Protein AF-0000000080277457 (afdb_homodimer)

Structure (mmCIF, N/CA/C/O backbone):
data_AF-0000000080277457-model_v1
#
loop_
_entity.id
_entity.type
_entity.pdbx_description
1 polymer 'YCII-related domain-containing protein'
#
loop_
_atom_site.group_PDB
_atom_site.id
_atom_site.type_symbol
_atom_site.label_atom_id
_atom_site.label_alt_id
_atom_site.label_comp_id
_atom_site.label_asym_id
_atom_site.label_entity_id
_atom_site.label_seq_id
_atom_site.pdbx_PDB_ins_code
_atom_site.Cartn_x
_atom_site.Cartn_y
_atom_site.Cartn_z
_atom_site.occupancy
_atom_site.B_iso_or_equiv
_atom_site.auth_seq_id
_atom_site.auth_comp_id
_atom_site.auth_asym_id
_atom_site.auth_atom_id
_atom_site.pdbx_PDB_model_num
ATOM 1 N N . MET A 1 1 ? -14.609 -3.117 11.312 1 94.06 1 MET A N 1
ATOM 2 C CA . MET A 1 1 ? -13.555 -2.213 10.859 1 94.06 1 MET A CA 1
ATOM 3 C C . MET A 1 1 ? -12.93 -2.707 9.555 1 94.06 1 MET A C 1
ATOM 5 O O . MET A 1 1 ? -12.875 -3.914 9.312 1 94.06 1 MET A O 1
ATOM 9 N N . ALA A 1 2 ? -12.633 -1.721 8.695 1 97.81 2 ALA A N 1
ATOM 10 C CA . ALA A 1 2 ? -12.055 -2.02 7.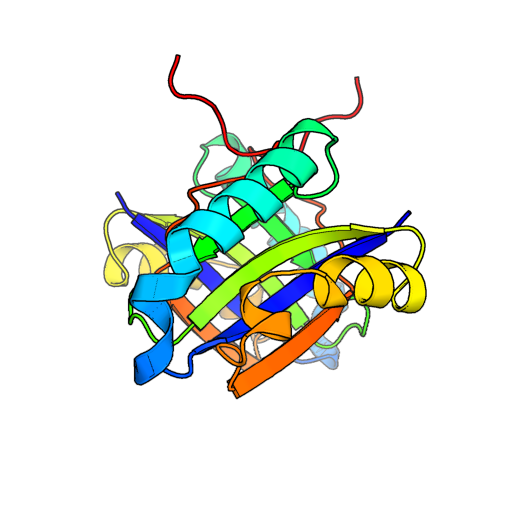391 1 97.81 2 ALA A CA 1
ATOM 11 C C . ALA A 1 2 ? -10.711 -1.316 7.219 1 97.81 2 ALA A C 1
ATOM 13 O O . ALA A 1 2 ? -10.375 -0.407 7.98 1 97.81 2 ALA A O 1
ATOM 14 N N . TRP A 1 3 ? -9.93 -1.86 6.293 1 98.75 3 TRP A N 1
ATOM 15 C CA . TRP A 1 3 ? -8.688 -1.192 5.902 1 98.75 3 TRP A CA 1
ATOM 16 C C . TRP A 1 3 ? -8.852 -0.481 4.562 1 98.75 3 TRP A C 1
ATOM 18 O O . TRP A 1 3 ? -9.562 -0.968 3.676 1 98.75 3 TRP A O 1
ATOM 28 N N . PHE A 1 4 ? -8.164 0.632 4.449 1 98.94 4 PHE A N 1
ATOM 29 C CA . PHE A 1 4 ? -8.203 1.45 3.242 1 98.94 4 PHE A CA 1
ATOM 30 C C . PHE A 1 4 ? -6.801 1.891 2.838 1 98.94 4 PHE A C 1
ATOM 32 O O . PHE A 1 4 ? -5.973 2.205 3.695 1 98.94 4 PHE A O 1
ATOM 39 N N . LEU A 1 5 ? -6.586 1.948 1.581 1 98.88 5 LEU A N 1
ATOM 40 C CA . LEU A 1 5 ? -5.414 2.604 1.01 1 98.88 5 LEU A CA 1
ATOM 41 C C . LEU A 1 5 ? -5.754 4.016 0.543 1 98.88 5 LEU A C 1
ATOM 43 O O . LEU A 1 5 ? -6.703 4.211 -0.219 1 98.88 5 LEU A O 1
ATOM 47 N N . VAL A 1 6 ? -4.98 4.898 1.021 1 98.94 6 VAL A N 1
ATOM 48 C CA . VAL A 1 6 ? -5.102 6.289 0.608 1 98.94 6 VAL A CA 1
ATOM 49 C C . VAL A 1 6 ? -3.859 6.711 -0.172 1 98.94 6 VAL A C 1
ATOM 51 O O . VAL A 1 6 ? -2.738 6.59 0.326 1 98.94 6 VAL A O 1
ATOM 54 N N . GLU A 1 7 ? -4.086 7.16 -1.378 1 98.94 7 GLU A N 1
ATOM 55 C CA . GLU A 1 7 ? -2.996 7.684 -2.193 1 98.94 7 GLU A CA 1
ATOM 56 C C . GLU A 1 7 ? -3.215 9.156 -2.529 1 98.94 7 GLU A C 1
ATOM 58 O O . GLU A 1 7 ? -4.32 9.555 -2.893 1 98.94 7 GLU A O 1
ATOM 63 N N . ILE A 1 8 ? -2.121 9.891 -2.439 1 98.94 8 ILE A N 1
ATOM 64 C CA . ILE A 1 8 ? -2.219 11.305 -2.771 1 98.94 8 ILE A CA 1
ATOM 65 C C . ILE A 1 8 ? -1.087 11.695 -3.719 1 98.94 8 ILE A C 1
ATOM 67 O O . ILE A 1 8 ? -0.038 11.047 -3.742 1 98.94 8 ILE A O 1
ATOM 71 N N . THR A 1 9 ? -1.355 12.727 -4.504 1 98.88 9 THR A N 1
ATOM 72 C CA . THR A 1 9 ? -0.296 13.445 -5.203 1 98.88 9 THR A CA 1
ATOM 73 C C . THR A 1 9 ? -0.094 14.836 -4.602 1 98.88 9 THR A C 1
ATOM 75 O O . THR A 1 9 ? -1.033 1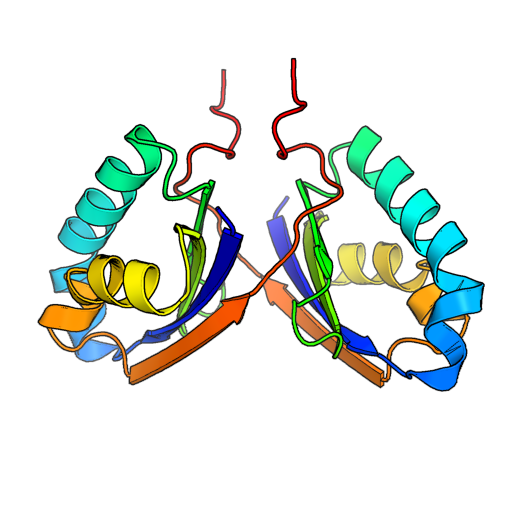5.43 -4.066 1 98.88 9 THR A O 1
ATOM 78 N N . TYR A 1 10 ? 1.129 15.305 -4.742 1 98.88 10 TYR A N 1
ATOM 79 C CA . TYR A 1 10 ? 1.504 16.5 -4.008 1 98.88 10 TYR A CA 1
ATOM 80 C C . TYR A 1 10 ? 1.294 17.75 -4.859 1 98.88 10 TYR A C 1
ATOM 82 O O . TYR A 1 10 ? 1.52 17.719 -6.074 1 98.88 10 TYR A O 1
ATOM 90 N N . VAL A 1 11 ? 0.836 18.812 -4.219 1 98.81 11 VAL A N 1
ATOM 91 C CA . VAL A 1 11 ? 1.187 20.156 -4.66 1 98.81 11 VAL A CA 1
ATOM 92 C C . VAL A 1 11 ? 2.59 20.516 -4.176 1 98.81 11 VAL A C 1
ATOM 94 O O . VAL A 1 11 ? 2.775 20.891 -3.018 1 98.81 11 VAL A O 1
ATOM 97 N N . GLN A 1 12 ? 3.455 20.484 -5.07 1 98.38 12 GLN A N 1
ATOM 98 C CA . GLN A 1 12 ? 4.871 20.438 -4.715 1 98.38 12 GLN A CA 1
ATOM 99 C C . GLN A 1 12 ? 5.289 21.688 -3.947 1 98.38 12 GLN A C 1
ATOM 101 O O . GLN A 1 12 ? 6.059 21.594 -2.986 1 98.38 12 GLN A O 1
ATOM 106 N N . GLU A 1 13 ? 4.766 22.812 -4.297 1 97.69 13 GLU A N 1
ATOM 107 C CA . GLU A 1 13 ? 5.219 24.094 -3.768 1 97.69 13 GLU A CA 1
ATOM 108 C C . GLU A 1 13 ? 4.859 24.234 -2.291 1 97.69 13 GLU A C 1
ATOM 110 O O . GLU A 1 13 ? 5.438 25.062 -1.587 1 97.69 13 GLU A O 1
ATOM 115 N N . LYS A 1 14 ? 3.969 23.422 -1.791 1 97.94 14 LYS A N 1
ATOM 116 C CA . LYS A 1 14 ? 3.479 23.562 -0.423 1 97.94 14 LYS A CA 1
ATOM 117 C C . LYS A 1 14 ? 4.023 22.453 0.476 1 97.94 14 LYS A C 1
ATOM 119 O O . LYS A 1 14 ? 3.863 22.516 1.697 1 97.94 14 LYS A O 1
ATOM 124 N N . LEU A 1 15 ? 4.668 21.547 -0.02 1 98.31 15 LEU A N 1
ATOM 125 C CA . LEU A 1 15 ? 4.996 20.281 0.625 1 98.31 15 LEU A CA 1
ATOM 126 C C . LEU A 1 15 ? 5.926 20.5 1.814 1 98.31 15 LEU A C 1
ATOM 128 O O . LEU A 1 15 ? 5.602 20.109 2.939 1 98.31 15 LEU A O 1
ATOM 132 N N . ALA A 1 16 ? 7.008 21.109 1.678 1 97.38 16 ALA A N 1
ATOM 133 C CA . ALA A 1 16 ? 8.094 21.188 2.648 1 97.38 16 ALA A CA 1
ATOM 134 C C . ALA A 1 16 ? 7.621 21.812 3.957 1 97.38 16 ALA A C 1
ATOM 136 O O . ALA A 1 16 ? 7.941 21.328 5.039 1 97.38 16 ALA A O 1
ATOM 137 N N . ASP A 1 17 ? 6.816 22.812 3.887 1 97.75 17 ASP A N 1
ATOM 138 C CA . ASP A 1 17 ? 6.383 23.578 5.059 1 97.75 17 ASP A CA 1
ATOM 139 C C . ASP A 1 17 ? 5.395 22.766 5.895 1 97.75 17 ASP A C 1
ATOM 141 O O . ASP A 1 17 ? 5.328 22.938 7.117 1 97.75 17 ASP A O 1
ATOM 145 N N . VAL A 1 18 ? 4.676 21.922 5.258 1 98.75 18 VAL A N 1
ATOM 146 C CA . VAL A 1 18 ? 3.541 21.281 5.914 1 98.75 18 VAL A CA 1
ATOM 147 C C . VAL A 1 18 ? 3.938 19.875 6.379 1 98.75 18 VAL A C 1
ATOM 149 O O . VAL A 1 18 ? 3.305 19.312 7.273 1 98.75 18 VAL A O 1
ATOM 152 N N . ARG A 1 19 ? 4.984 19.328 5.844 1 98.69 19 ARG A N 1
ATOM 153 C CA . ARG A 1 19 ? 5.363 17.938 6.016 1 98.69 19 ARG A CA 1
ATOM 154 C C . ARG A 1 19 ? 5.559 17.594 7.492 1 98.69 19 ARG A C 1
ATOM 156 O O . ARG A 1 19 ? 5.105 16.547 7.965 1 98.69 19 ARG A O 1
ATOM 163 N N . PRO A 1 20 ? 6.207 18.5 8.312 1 98.62 20 PRO A N 1
ATOM 164 C CA . PRO A 1 20 ? 6.375 18.125 9.719 1 98.62 20 PRO A CA 1
ATOM 165 C C . PRO A 1 20 ? 5.043 17.922 10.445 1 98.62 20 PRO A C 1
ATOM 167 O O . PRO A 1 20 ? 4.898 17 11.242 1 98.62 20 PRO A O 1
ATOM 170 N N . ARG A 1 21 ? 4.043 18.656 10.195 1 98.81 21 ARG A N 1
ATOM 171 C CA . ARG A 1 21 ? 2.738 18.547 10.836 1 98.81 21 ARG A CA 1
ATOM 172 C C . ARG A 1 21 ? 1.98 17.328 10.328 1 98.81 21 ARG A C 1
ATOM 174 O O . ARG A 1 21 ? 1.264 16.672 11.086 1 98.81 21 ARG A O 1
ATOM 181 N N . HIS A 1 22 ? 2.102 17.109 9.07 1 98.88 22 HIS A N 1
ATOM 182 C CA . HIS A 1 22 ? 1.556 15.883 8.492 1 98.88 22 HIS A CA 1
ATOM 183 C C . HIS A 1 22 ? 2.133 14.641 9.172 1 98.88 22 HIS A C 1
ATOM 185 O O . HIS A 1 22 ? 1.391 13.734 9.547 1 98.88 22 HIS A O 1
ATOM 191 N N . ARG A 1 23 ? 3.41 14.648 9.344 1 98.69 23 ARG A N 1
ATOM 192 C CA . ARG A 1 23 ? 4.062 13.5 9.969 1 98.69 23 ARG A CA 1
ATOM 193 C C . ARG A 1 23 ? 3.607 13.328 11.414 1 98.69 23 ARG A C 1
ATOM 195 O O . ARG A 1 23 ? 3.41 12.203 11.875 1 98.69 23 ARG A O 1
ATOM 202 N N . GLU A 1 24 ? 3.49 14.375 12.125 1 98.81 24 GLU A N 1
ATOM 203 C CA . GLU A 1 24 ? 2.99 14.305 13.5 1 98.81 24 GLU A CA 1
ATOM 204 C C . GLU A 1 24 ? 1.572 13.75 13.539 1 98.81 24 GLU A C 1
ATOM 206 O O . GLU A 1 24 ? 1.253 12.922 14.398 1 98.81 24 GLU A O 1
ATOM 211 N N . PHE A 1 25 ? 0.764 14.273 12.625 1 98.94 25 PHE A N 1
ATOM 212 C CA . PHE A 1 25 ? -0.606 13.789 12.508 1 98.94 25 PHE A CA 1
ATOM 213 C C . PHE A 1 25 ? -0.633 12.281 12.312 1 98.94 25 PHE A C 1
ATOM 215 O O . PHE A 1 25 ? -1.332 11.562 13.031 1 98.94 25 PHE A O 1
ATOM 222 N N . LEU A 1 26 ? 0.183 11.789 11.375 1 98.88 26 LEU A N 1
ATOM 223 C CA . LEU A 1 26 ? 0.221 10.359 11.086 1 98.88 26 LEU A CA 1
ATOM 224 C C . LEU A 1 26 ? 0.787 9.578 12.273 1 98.88 26 LEU A C 1
ATOM 226 O O . LEU A 1 26 ? 0.329 8.477 12.57 1 98.88 26 LEU A O 1
ATOM 230 N N . SER A 1 27 ? 1.766 10.188 12.906 1 98.62 27 SER A N 1
ATOM 231 C CA . SER A 1 27 ? 2.385 9.508 14.047 1 98.62 27 SER A CA 1
ATOM 232 C C . SER A 1 27 ? 1.378 9.281 15.164 1 98.62 27 SER A C 1
ATOM 234 O O . SER A 1 27 ? 1.351 8.203 15.773 1 98.62 27 SER A O 1
ATOM 236 N N . ARG A 1 28 ? 0.638 10.219 15.469 1 98.75 28 ARG A N 1
ATOM 237 C CA . ARG A 1 28 ? -0.393 10.086 16.5 1 98.75 28 ARG A CA 1
ATOM 238 C C . ARG A 1 28 ? -1.372 8.969 16.141 1 98.75 28 ARG A C 1
ATOM 240 O O . ARG A 1 28 ? -1.74 8.164 17 1 98.75 28 ARG A O 1
ATOM 247 N N . LEU A 1 29 ? -1.796 8.922 14.953 1 98.81 29 LEU A N 1
ATOM 248 C CA . LEU A 1 29 ? -2.74 7.902 14.508 1 98.81 29 LEU A CA 1
ATOM 249 C C . LEU A 1 29 ? -2.09 6.523 14.5 1 98.81 29 LEU A C 1
ATOM 251 O O . LEU A 1 29 ? -2.754 5.52 14.758 1 98.81 29 LEU A O 1
ATOM 255 N N . ALA A 1 30 ? -0.831 6.504 14.148 1 98.56 30 ALA A N 1
ATOM 256 C CA . ALA A 1 30 ? -0.1 5.242 14.203 1 98.56 30 ALA A CA 1
ATOM 257 C C . ALA A 1 30 ? -0.05 4.695 15.625 1 98.56 30 ALA A C 1
ATOM 259 O O . ALA A 1 30 ? -0.23 3.496 15.852 1 98.56 30 ALA A O 1
ATOM 260 N N . ASP A 1 31 ? 0.144 5.566 16.562 1 98.19 31 ASP A N 1
ATOM 261 C CA . ASP A 1 31 ? 0.189 5.188 17.969 1 98.19 31 ASP A CA 1
ATOM 262 C C . ASP A 1 31 ? -1.135 4.574 18.422 1 98.19 31 ASP A C 1
ATOM 264 O O . ASP A 1 31 ? -1.165 3.756 19.344 1 98.19 31 ASP A O 1
ATOM 268 N N . GLN A 1 32 ? -2.145 4.922 17.797 1 98.19 32 GLN A N 1
ATOM 269 C CA . GLN A 1 32 ? -3.479 4.434 18.125 1 98.19 32 GLN A CA 1
ATOM 270 C C . GLN A 1 32 ? -3.832 3.191 17.312 1 98.19 32 GLN A C 1
ATOM 272 O O . GLN A 1 32 ? -4.934 2.656 17.422 1 98.19 32 GLN A O 1
ATOM 277 N N . GLY A 1 33 ? -3.004 2.818 16.391 1 97.5 33 GLY A N 1
ATOM 278 C CA . GLY A 1 33 ? -3.256 1.66 15.547 1 97.5 33 GLY A CA 1
ATOM 279 C C . GLY A 1 33 ? -4.129 1.975 14.344 1 97.5 33 GLY A C 1
ATOM 280 O O . GLY A 1 33 ? -4.586 1.066 13.648 1 97.5 33 GLY A O 1
ATOM 281 N N . VAL A 1 34 ? -4.383 3.182 14.078 1 98.75 34 VAL A N 1
ATOM 282 C CA . VAL A 1 34 ? -5.254 3.602 12.984 1 98.75 34 VAL A CA 1
ATOM 283 C C . VAL A 1 34 ? -4.473 3.59 11.672 1 98.75 34 VAL A C 1
ATOM 285 O O . VAL A 1 34 ? -5 3.174 10.641 1 98.75 34 VAL A O 1
ATOM 288 N N . VAL A 1 35 ? -3.223 4.098 11.719 1 98.88 35 VAL A N 1
ATOM 289 C CA . VAL A 1 35 ? -2.334 4.02 10.57 1 98.88 35 VAL A CA 1
ATOM 290 C C . VAL A 1 35 ? -1.435 2.793 10.688 1 98.88 35 VAL A C 1
ATOM 292 O O . VAL A 1 35 ? -0.632 2.693 11.625 1 98.88 35 VAL A O 1
ATOM 295 N N . ALA A 1 36 ? -1.579 1.912 9.773 1 98.56 36 ALA A N 1
ATOM 296 C CA . ALA A 1 36 ? -0.764 0.701 9.789 1 98.56 36 ALA A CA 1
ATOM 297 C C . ALA A 1 36 ? 0.583 0.937 9.109 1 98.56 36 ALA A C 1
ATOM 299 O O . ALA A 1 36 ? 1.592 0.34 9.492 1 98.56 36 ALA A O 1
ATOM 300 N N . LEU A 1 37 ? 0.554 1.773 8.094 1 98.12 37 LEU A N 1
ATOM 301 C CA . LEU A 1 37 ? 1.763 2.117 7.352 1 98.12 37 LEU A CA 1
ATOM 302 C C . LEU A 1 37 ? 1.527 3.33 6.461 1 98.12 37 LEU A C 1
ATOM 304 O O . LEU A 1 37 ? 0.405 3.566 6.008 1 98.12 37 LEU A O 1
ATOM 308 N N . GLY A 1 38 ? 2.633 4.031 6.141 1 98.62 38 GLY A N 1
ATOM 309 C CA . GLY A 1 38 ? 2.6 5.164 5.227 1 98.62 38 GLY A CA 1
ATOM 310 C C . GLY A 1 38 ? 3.982 5.672 4.859 1 98.62 38 GLY A C 1
ATOM 311 O O . GLY A 1 38 ? 4.945 5.457 5.598 1 98.62 38 GLY A O 1
ATOM 312 N N . GLY A 1 39 ? 4.023 6.379 3.805 1 98.75 39 GLY A N 1
ATOM 313 C CA . GLY A 1 39 ? 5.273 6.961 3.342 1 98.75 39 GLY A CA 1
ATOM 314 C C . GLY A 1 39 ? 5.188 7.52 1.935 1 98.75 39 GLY A C 1
ATOM 315 O O . GLY A 1 39 ? 4.156 7.383 1.269 1 98.75 39 GLY A O 1
ATOM 316 N N . PRO A 1 40 ? 6.227 8.148 1.562 1 98.81 40 PRO A N 1
ATOM 317 C CA . PRO A 1 40 ? 6.266 8.758 0.23 1 98.81 40 PRO A CA 1
ATOM 318 C C . PRO A 1 40 ? 6.625 7.758 -0.866 1 98.81 40 PRO A C 1
ATOM 320 O O . PRO A 1 40 ? 7.258 6.734 -0.591 1 98.81 40 PRO A O 1
ATOM 323 N N . LEU A 1 41 ? 6.18 8.086 -2.127 1 98.75 41 LEU A N 1
ATOM 324 C CA . LEU A 1 41 ? 6.684 7.406 -3.316 1 98.75 41 LEU A CA 1
ATOM 325 C C . LEU A 1 41 ? 8.102 7.863 -3.643 1 98.75 41 LEU A C 1
ATOM 327 O O . LEU A 1 41 ? 8.461 9.023 -3.406 1 98.75 41 LEU A O 1
ATOM 331 N N . GLY A 1 42 ? 8.844 6.984 -4.199 1 98.38 42 GLY A N 1
ATOM 332 C CA . GLY A 1 42 ? 10.258 7.234 -4.453 1 98.38 42 GLY A CA 1
ATOM 333 C C . GLY A 1 42 ? 10.492 8.352 -5.449 1 98.38 42 GLY A C 1
ATOM 334 O O . GLY A 1 42 ? 11.555 8.984 -5.438 1 98.38 42 GLY A O 1
ATOM 335 N N . ASP A 1 43 ? 9.469 8.562 -6.266 1 98.12 43 ASP A N 1
ATOM 336 C CA . ASP A 1 43 ? 9.656 9.57 -7.305 1 98.12 43 ASP A CA 1
ATOM 337 C C . ASP A 1 43 ? 9.242 10.953 -6.805 1 98.12 43 ASP A C 1
ATOM 339 O O . ASP A 1 43 ? 9.273 11.922 -7.562 1 98.12 43 ASP A O 1
ATOM 343 N N . GLY A 1 44 ? 8.773 11 -5.598 1 98.19 44 GLY A N 1
ATOM 344 C CA . GLY A 1 44 ? 8.469 12.266 -4.961 1 98.19 44 GLY A CA 1
ATOM 345 C C . GLY A 1 44 ? 7.125 12.836 -5.371 1 98.19 44 GLY A C 1
ATOM 346 O O . GLY A 1 44 ? 6.77 13.953 -4.98 1 98.19 44 GLY A O 1
ATOM 347 N N . SER A 1 45 ? 6.316 12.117 -6.117 1 98.56 45 SER A N 1
ATOM 348 C CA . SER A 1 45 ? 5.09 12.664 -6.688 1 98.56 45 SER A CA 1
ATOM 349 C C . SER A 1 45 ? 3.957 12.664 -5.668 1 98.56 45 SER A C 1
ATOM 351 O O . SER A 1 45 ? 2.971 13.391 -5.828 1 98.56 45 SER A O 1
ATOM 353 N N . GLY A 1 46 ? 4.051 11.82 -4.668 1 98.81 46 GLY A N 1
ATOM 354 C CA . GLY A 1 46 ? 2.969 11.633 -3.715 1 98.81 46 GLY A CA 1
ATOM 355 C C . GLY A 1 46 ? 3.301 10.641 -2.621 1 98.81 46 GLY A C 1
ATOM 356 O O . GLY A 1 46 ? 4.473 10.414 -2.312 1 98.81 46 GLY A O 1
ATOM 357 N N . GLY A 1 47 ? 2.26 10.18 -1.936 1 98.88 47 GLY A N 1
ATOM 358 C CA . GLY A 1 47 ? 2.406 9.227 -0.849 1 98.88 47 GLY A CA 1
ATOM 359 C C . GLY A 1 47 ? 1.229 8.273 -0.729 1 98.88 47 GLY A C 1
ATOM 360 O O . GLY A 1 47 ? 0.188 8.484 -1.354 1 98.88 47 GLY A O 1
ATOM 361 N N . ILE A 1 48 ? 1.466 7.227 -0.031 1 98.88 48 ILE A N 1
ATOM 362 C CA . ILE A 1 48 ? 0.455 6.207 0.234 1 98.88 48 ILE A CA 1
ATOM 363 C C . ILE A 1 48 ? 0.416 5.895 1.729 1 98.88 48 ILE A C 1
ATOM 365 O O . ILE A 1 48 ? 1.458 5.855 2.389 1 98.88 48 ILE A O 1
ATOM 369 N N . SER A 1 49 ? -0.735 5.695 2.213 1 98.94 49 SER A N 1
ATOM 370 C CA . SER A 1 49 ? -0.939 5.266 3.592 1 98.94 49 SER A CA 1
ATOM 371 C C . SER A 1 49 ? -2.096 4.277 3.697 1 98.94 49 SER A C 1
ATOM 373 O O . SER A 1 49 ? -2.998 4.277 2.855 1 98.94 49 SER A O 1
ATOM 375 N N . MET A 1 50 ? -2.053 3.467 4.66 1 98.88 50 MET A N 1
ATOM 376 C CA . MET A 1 50 ? -3.109 2.504 4.957 1 98.88 50 MET A CA 1
ATOM 377 C C . MET A 1 50 ? -3.734 2.781 6.32 1 98.88 50 MET A C 1
ATOM 379 O O . MET A 1 50 ? -3.027 2.852 7.328 1 98.88 50 MET A O 1
ATOM 383 N N . TYR A 1 51 ? -5.023 2.881 6.32 1 98.88 51 TYR A N 1
ATOM 384 C CA . TYR A 1 51 ? -5.777 3.25 7.512 1 98.88 51 TYR A CA 1
ATOM 385 C C . TYR A 1 51 ? -6.805 2.18 7.859 1 98.88 51 TYR A C 1
ATOM 387 O O . TYR A 1 51 ? -7.387 1.558 6.969 1 98.88 51 TYR A O 1
ATOM 395 N N . ARG A 1 52 ? -7.078 2.08 9.148 1 98.62 52 ARG A N 1
ATOM 396 C CA . ARG A 1 52 ? -8.242 1.341 9.625 1 98.62 52 ARG A CA 1
ATOM 397 C C . ARG A 1 52 ? -9.367 2.289 10.016 1 98.62 52 ARG A C 1
ATOM 399 O O . ARG A 1 52 ? -9.133 3.297 10.68 1 98.62 52 ARG A O 1
ATOM 406 N N . ALA A 1 53 ? -10.57 2.041 9.609 1 98.75 53 ALA A N 1
ATOM 407 C CA . ALA A 1 53 ? -11.75 2.824 9.969 1 98.75 53 ALA A CA 1
ATOM 408 C C . ALA A 1 53 ? -13.016 1.981 9.883 1 98.75 53 ALA A C 1
ATOM 410 O O . ALA A 1 53 ? -13.008 0.894 9.305 1 98.75 53 ALA A O 1
ATOM 411 N N . ALA A 1 54 ? -14.094 2.508 10.461 1 98.62 54 ALA A N 1
ATOM 412 C CA . ALA A 1 54 ? -15.359 1.779 10.445 1 98.62 54 ALA A CA 1
ATOM 413 C C . ALA A 1 54 ? -15.891 1.634 9.016 1 98.62 54 ALA A C 1
ATOM 415 O O . ALA A 1 54 ? -16.453 0.6 8.664 1 98.62 54 ALA A O 1
ATOM 416 N N . ASP A 1 55 ? -15.797 2.662 8.266 1 98.38 55 ASP A N 1
ATOM 417 C CA . ASP A 1 55 ? -16.156 2.723 6.852 1 98.38 55 ASP A CA 1
ATOM 418 C C . ASP A 1 55 ? -15.492 3.908 6.16 1 98.38 55 ASP A C 1
ATOM 420 O O . ASP A 1 55 ? -14.695 4.617 6.77 1 98.38 55 ASP A O 1
ATOM 424 N N . GLU A 1 56 ? -15.828 4.055 4.883 1 98.44 56 GLU A N 1
ATOM 425 C CA . GLU A 1 56 ? -15.172 5.109 4.113 1 98.44 56 GLU A CA 1
ATOM 426 C C . GLU A 1 56 ? -15.531 6.492 4.656 1 98.44 56 GLU A C 1
ATOM 428 O O . GLU A 1 56 ? -14.68 7.387 4.684 1 98.44 56 GLU A O 1
ATOM 433 N N . THR A 1 57 ? -16.781 6.699 5.031 1 98.62 57 THR A N 1
ATOM 434 C CA . THR A 1 57 ? -17.219 7.98 5.578 1 98.62 57 THR A CA 1
ATOM 435 C C . THR A 1 57 ? -16.422 8.336 6.828 1 98.62 57 THR A C 1
ATOM 437 O O . THR A 1 57 ? -15.922 9.453 6.961 1 98.62 57 THR A O 1
ATOM 440 N N . ALA A 1 58 ? -16.219 7.398 7.738 1 98.81 58 ALA A N 1
ATOM 441 C CA . ALA A 1 58 ? -15.43 7.602 8.945 1 98.81 58 ALA A CA 1
ATOM 442 C C . ALA A 1 58 ? -13.977 7.914 8.602 1 98.81 58 ALA A C 1
ATOM 444 O O . ALA A 1 58 ? -13.352 8.758 9.242 1 98.81 58 ALA A O 1
ATOM 445 N N . LEU A 1 59 ? -13.477 7.262 7.602 1 98.88 59 LEU A N 1
ATOM 446 C CA . LEU A 1 59 ? -12.102 7.52 7.191 1 98.88 59 LEU A CA 1
ATOM 447 C C . LEU A 1 59 ? -11.945 8.953 6.695 1 98.88 59 LEU A C 1
ATOM 449 O O . LEU A 1 59 ? -10.969 9.625 7.039 1 98.88 59 LEU A O 1
ATOM 453 N N . LEU A 1 60 ? -12.883 9.367 5.879 1 98.81 60 LEU A N 1
ATOM 454 C CA . LEU A 1 60 ? -12.805 10.719 5.336 1 98.81 60 LEU A CA 1
ATOM 455 C C . LEU A 1 60 ? -12.797 11.758 6.453 1 98.81 60 LEU A C 1
ATOM 457 O O . LEU A 1 60 ? -12.078 12.758 6.375 1 98.81 60 LEU A O 1
ATOM 461 N N . GLU A 1 61 ? -13.547 11.484 7.473 1 98.75 61 GLU A N 1
ATOM 462 C CA . GLU A 1 61 ? -13.547 12.391 8.625 1 98.75 61 GLU A CA 1
ATOM 463 C C . GLU A 1 61 ? -12.164 12.477 9.258 1 98.75 61 GLU A C 1
ATOM 465 O O . GLU A 1 61 ? -11.758 13.531 9.742 1 98.75 61 GLU A O 1
ATOM 470 N N . ILE A 1 62 ? -11.484 11.445 9.266 1 98.88 62 ILE A N 1
ATOM 471 C CA . ILE A 1 62 ? -10.141 11.398 9.852 1 98.88 62 ILE A CA 1
ATOM 472 C C . ILE A 1 62 ? -9.156 12.1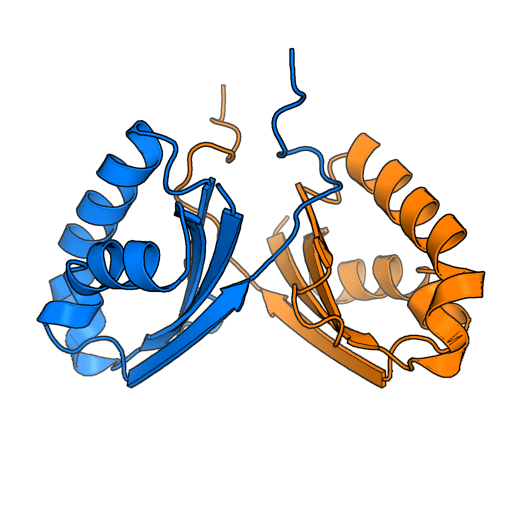17 8.93 1 98.88 62 ILE A C 1
ATOM 474 O O . ILE A 1 62 ? -8.492 13.07 9.344 1 98.88 62 ILE A O 1
ATOM 478 N N . ILE A 1 63 ? -9.117 11.773 7.656 1 98.88 63 ILE A N 1
ATOM 479 C CA . ILE A 1 63 ? -8.023 12.234 6.805 1 98.88 63 ILE A CA 1
ATOM 480 C C . ILE A 1 63 ? -8.305 13.656 6.332 1 98.88 63 ILE A C 1
ATOM 482 O O . ILE A 1 63 ? -7.398 14.336 5.84 1 98.88 63 ILE A O 1
ATOM 486 N N . ASP A 1 64 ? -9.531 14.102 6.457 1 98.88 64 ASP A N 1
ATOM 487 C CA . ASP A 1 64 ? -9.828 15.5 6.184 1 98.88 64 ASP A CA 1
ATOM 488 C C . ASP A 1 64 ? -9.211 16.406 7.25 1 98.88 64 ASP A C 1
ATOM 490 O O . ASP A 1 64 ? -9.148 17.625 7.07 1 98.88 64 ASP A O 1
ATOM 494 N N . GLN A 1 65 ? -8.695 15.828 8.312 1 98.88 65 GLN A N 1
ATOM 495 C CA . GLN A 1 65 ? -8.016 16.594 9.352 1 98.88 65 GLN A CA 1
ATOM 496 C C . GLN A 1 65 ? -6.508 16.609 9.133 1 98.88 65 GLN A C 1
ATOM 498 O O . GLN A 1 65 ? -5.777 17.281 9.859 1 98.88 65 GLN A O 1
ATOM 503 N N . ASP A 1 66 ? -6 15.984 8.172 1 98.94 66 ASP A N 1
ATOM 504 C CA . ASP A 1 66 ? -4.574 15.961 7.852 1 98.94 66 ASP A CA 1
ATOM 505 C C . ASP A 1 66 ? -4.086 17.344 7.414 1 98.94 66 ASP A C 1
ATOM 507 O O . ASP A 1 66 ? -4.637 17.938 6.484 1 98.94 66 ASP A O 1
ATOM 511 N N . PRO A 1 67 ? -3.01 17.828 7.98 1 98.94 67 PRO A N 1
ATOM 512 C CA . PRO A 1 67 ? -2.455 19.109 7.547 1 98.94 67 PRO A CA 1
ATOM 513 C C . PRO A 1 67 ? -2.244 19.188 6.035 1 98.94 67 PRO A C 1
ATOM 515 O O . PRO A 1 67 ? -2.406 20.25 5.438 1 98.94 67 PRO A O 1
ATOM 518 N N . TYR A 1 68 ? -1.874 18.078 5.328 1 98.94 68 TYR A N 1
ATOM 519 C CA . TYR A 1 68 ? -1.751 18.078 3.877 1 98.94 68 TYR A CA 1
ATOM 520 C C . TYR A 1 68 ? -3.068 18.469 3.217 1 98.94 68 TYR A C 1
ATOM 522 O O . TYR A 1 68 ? -3.076 19.203 2.221 1 98.94 68 TYR A O 1
ATOM 530 N N . HIS A 1 69 ? -4.152 17.938 3.727 1 98.88 69 HIS A N 1
ATOM 531 C CA . HIS A 1 69 ? -5.465 18.281 3.18 1 98.88 69 HIS 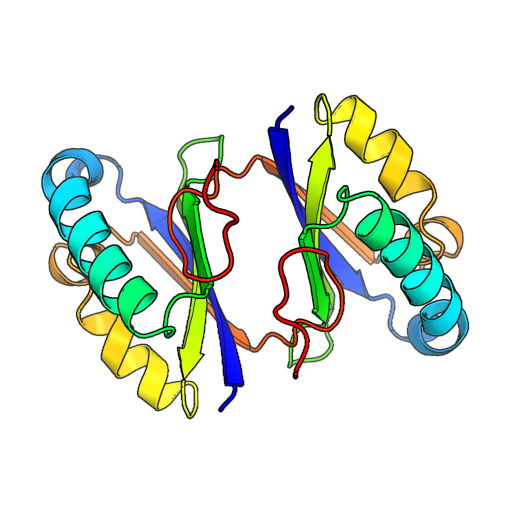A CA 1
ATOM 532 C C . HIS A 1 69 ? -5.867 19.703 3.547 1 98.88 69 HIS A C 1
ATOM 534 O O . HIS A 1 69 ? -6.25 20.484 2.676 1 98.88 69 HIS A O 1
ATOM 540 N N . LEU A 1 70 ? -5.688 20.062 4.797 1 98.88 70 LEU A N 1
ATOM 541 C CA . LEU A 1 70 ? -6.141 21.344 5.324 1 98.88 70 LEU A CA 1
ATOM 542 C C . LEU A 1 70 ? -5.375 22.5 4.684 1 98.88 70 LEU A C 1
ATOM 544 O O . LEU A 1 70 ? -5.934 23.578 4.465 1 98.88 70 LEU A O 1
ATOM 548 N N . GLU A 1 71 ? -4.117 22.25 4.305 1 98.75 71 GLU A N 1
ATOM 549 C CA . GLU A 1 71 ? -3.271 23.344 3.859 1 98.75 71 GLU A CA 1
ATOM 550 C C . GLU A 1 71 ? -2.982 23.25 2.365 1 98.75 71 GLU A C 1
ATOM 552 O O . GLU A 1 71 ? -2.086 23.938 1.856 1 98.75 71 GLU A O 1
ATOM 557 N N . GLY A 1 72 ? -3.668 22.344 1.663 1 98.62 72 GLY A N 1
ATOM 558 C CA . GLY A 1 72 ? -3.723 22.344 0.209 1 98.62 72 GLY A CA 1
ATOM 559 C C . GLY A 1 72 ? -2.541 21.641 -0.434 1 98.62 72 GLY A C 1
ATOM 560 O O . GLY A 1 72 ? -2.105 22.031 -1.523 1 98.62 72 GLY A O 1
ATOM 561 N N . VAL A 1 73 ? -1.947 20.719 0.192 1 98.88 73 VAL A N 1
ATOM 562 C CA . VAL A 1 73 ? -0.816 19.984 -0.358 1 98.88 73 VAL A CA 1
ATOM 563 C C . VAL A 1 73 ? -1.323 18.859 -1.248 1 98.88 73 VAL A C 1
ATOM 565 O O . VAL A 1 73 ? -0.597 18.359 -2.117 1 98.88 73 VAL A O 1
ATOM 568 N N . VAL A 1 74 ? -2.543 18.422 -1.063 1 98.88 74 VAL A N 1
ATOM 569 C CA . VAL A 1 74 ? -3.096 17.281 -1.793 1 98.88 74 VAL A CA 1
ATOM 570 C C . VAL A 1 74 ? -3.672 17.766 -3.125 1 98.88 74 VAL A C 1
ATOM 572 O O . VAL A 1 74 ? -4.719 18.406 -3.16 1 98.88 74 VAL A O 1
ATOM 575 N N . ALA A 1 75 ? -3.027 17.406 -4.176 1 98.88 75 ALA A N 1
ATOM 576 C CA . ALA A 1 75 ? -3.531 17.719 -5.512 1 98.88 75 ALA A CA 1
ATOM 577 C C . ALA A 1 75 ? -4.629 16.734 -5.922 1 98.88 75 ALA A C 1
ATOM 579 O O . ALA A 1 75 ? -5.617 17.125 -6.543 1 98.88 75 ALA A O 1
ATOM 580 N N . LYS A 1 76 ? -4.457 15.508 -5.684 1 98.81 76 LYS A N 1
ATOM 581 C CA . LYS A 1 76 ? -5.406 14.422 -5.898 1 98.81 76 LYS A CA 1
ATOM 582 C C . LYS A 1 76 ? -5.367 13.422 -4.75 1 98.81 76 LYS A C 1
ATOM 584 O O . LY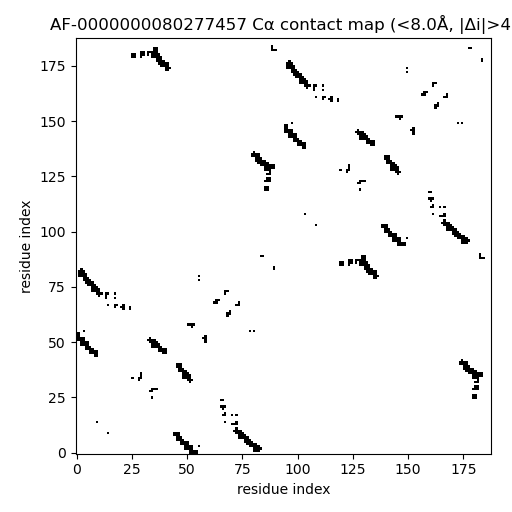S A 1 76 ? -4.32 13.227 -4.125 1 98.81 76 LYS A O 1
ATOM 589 N N . ARG A 1 77 ? -6.469 12.828 -4.488 1 98.88 77 ARG A N 1
ATOM 590 C CA . ARG A 1 77 ? -6.574 11.797 -3.457 1 98.88 77 ARG A CA 1
ATOM 591 C C . ARG A 1 77 ? -7.48 10.656 -3.912 1 98.88 77 ARG A C 1
ATOM 593 O O . ARG A 1 77 ? -8.555 10.898 -4.465 1 98.88 77 ARG A O 1
ATOM 600 N N . THR A 1 78 ? -7.07 9.453 -3.73 1 98.62 78 THR A N 1
ATOM 601 C CA . THR A 1 78 ? -7.902 8.273 -3.939 1 98.62 78 THR A CA 1
ATOM 602 C C . THR A 1 78 ? -7.988 7.438 -2.662 1 98.62 78 THR A C 1
ATOM 604 O O . THR A 1 78 ? -7.004 7.312 -1.931 1 98.62 78 THR A O 1
ATOM 607 N N . VAL A 1 79 ? -9.133 6.953 -2.404 1 98.81 79 VAL A N 1
ATOM 608 C CA . VAL A 1 79 ? -9.414 6.07 -1.277 1 98.81 79 VAL A CA 1
ATOM 609 C C . VAL A 1 79 ? -9.984 4.75 -1.786 1 98.81 79 VAL A C 1
ATOM 611 O O . VAL A 1 79 ? -10.984 4.734 -2.508 1 98.81 79 VAL A O 1
ATOM 614 N N . ARG A 1 80 ? -9.398 3.645 -1.422 1 98.81 80 ARG A N 1
ATOM 615 C CA . ARG A 1 80 ? -9.852 2.328 -1.849 1 98.81 80 ARG A CA 1
ATOM 616 C C . ARG A 1 80 ? -9.859 1.345 -0.683 1 98.81 80 ARG A C 1
ATOM 618 O O . ARG A 1 80 ? -8.891 1.262 0.073 1 98.81 80 ARG A O 1
ATOM 625 N N . GLU A 1 81 ? -10.914 0.663 -0.593 1 98.88 81 GLU A N 1
ATOM 626 C CA . GLU A 1 81 ? -10.93 -0.413 0.394 1 98.88 81 GLU A CA 1
ATOM 627 C C . GLU A 1 81 ? -9.938 -1.511 0.023 1 98.88 81 GLU A C 1
ATOM 629 O O . GLU A 1 81 ? -9.758 -1.82 -1.157 1 98.88 81 GLU A O 1
ATOM 634 N N . PHE A 1 82 ? -9.344 -2.057 1.008 1 98.75 82 PHE A N 1
ATOM 635 C CA . PHE A 1 82 ? -8.266 -3.023 0.854 1 98.75 82 PHE A CA 1
ATOM 636 C C . PHE A 1 82 ? -8.344 -4.102 1.928 1 98.75 82 PHE A C 1
ATOM 638 O O . PHE A 1 82 ? -8.688 -3.816 3.078 1 98.75 82 PHE A O 1
ATOM 645 N N . LYS A 1 83 ? -8.031 -5.309 1.546 1 98.19 83 LYS A N 1
ATOM 646 C CA . LYS A 1 83 ? -8.039 -6.434 2.477 1 98.19 83 LYS A CA 1
ATOM 647 C C . LYS A 1 83 ? -6.656 -7.078 2.566 1 98.19 83 LYS A C 1
ATOM 649 O O . LYS A 1 83 ? -6.359 -8.031 1.844 1 98.19 83 LYS A O 1
ATOM 654 N N . PRO A 1 84 ? -5.875 -6.574 3.486 1 98.06 84 PRO A N 1
ATOM 655 C CA . PRO A 1 84 ? -4.57 -7.211 3.674 1 98.06 84 PRO A CA 1
ATOM 656 C C . PRO A 1 84 ? -4.68 -8.617 4.254 1 98.06 84 PRO A C 1
ATOM 658 O O . PRO A 1 84 ? -5.141 -8.789 5.387 1 98.06 84 PRO A O 1
ATOM 661 N N . VAL A 1 85 ? -4.168 -9.633 3.578 1 97.56 85 VAL A N 1
ATOM 662 C CA . VAL A 1 85 ? -4.414 -11 4.035 1 97.56 85 VAL A CA 1
ATOM 663 C C . VAL A 1 85 ? -3.09 -11.75 4.16 1 97.56 85 VAL A C 1
ATOM 665 O O . VAL A 1 85 ? -3.029 -12.82 4.777 1 97.56 85 VAL A O 1
ATOM 668 N N . ILE A 1 86 ? -2.029 -11.211 3.635 1 98 86 ILE A N 1
ATOM 669 C CA . ILE A 1 86 ? -0.751 -11.914 3.66 1 98 86 ILE A CA 1
ATOM 670 C C . ILE A 1 86 ? 0.384 -10.922 3.883 1 98 86 ILE A C 1
ATOM 672 O O . ILE A 1 86 ? 0.392 -9.836 3.291 1 98 86 ILE A O 1
ATOM 676 N N . GLY A 1 87 ? 1.349 -11.297 4.625 1 98.19 87 GLY A N 1
ATOM 677 C CA . GLY A 1 87 ? 2.533 -10.461 4.754 1 98.19 87 GLY A CA 1
ATOM 678 C C . GLY A 1 87 ? 3.215 -10.602 6.102 1 98.19 87 GLY A C 1
ATOM 679 O O . GLY A 1 87 ? 2.555 -10.812 7.121 1 98.19 87 GLY A O 1
ATOM 680 N N . SER A 1 88 ? 4.484 -10.32 6.164 1 97.81 88 SER A N 1
ATOM 681 C CA . SER A 1 88 ? 5.285 -10.484 7.375 1 97.81 88 SER A CA 1
ATOM 682 C C . SER A 1 88 ? 5.012 -9.359 8.375 1 97.81 88 SER A C 1
ATOM 684 O O . SER A 1 88 ? 5.348 -9.477 9.555 1 97.81 88 SER A O 1
ATOM 686 N N . TRP A 1 89 ? 4.441 -8.234 7.895 1 97.62 89 TRP A N 1
ATOM 687 C CA . TRP A 1 89 ? 4.199 -7.113 8.789 1 97.62 89 TRP A CA 1
ATOM 688 C C . TRP A 1 89 ? 2.803 -7.191 9.398 1 97.62 89 TRP A C 1
ATOM 690 O O . TRP A 1 89 ? 2.477 -6.441 10.328 1 97.62 89 TRP A O 1
ATOM 700 N N . ILE A 1 90 ? 1.944 -8.031 8.844 1 96.56 90 ILE A N 1
ATOM 701 C CA . ILE A 1 90 ? 0.565 -8.109 9.312 1 96.56 90 ILE A CA 1
ATOM 702 C C . ILE A 1 90 ? 0.524 -8.781 10.688 1 96.56 90 ILE A C 1
ATOM 704 O O . ILE A 1 90 ? 0.964 -9.922 10.836 1 96.56 90 ILE A O 1
ATOM 708 N N . PRO A 1 91 ? 0.019 -8.016 11.625 1 92.06 91 PRO A N 1
ATOM 709 C CA . PRO A 1 91 ? -0.067 -8.641 12.953 1 92.06 91 PRO A CA 1
ATOM 710 C C . PRO A 1 91 ? -0.899 -9.922 12.945 1 92.06 91 PRO A C 1
ATOM 712 O O . PRO A 1 91 ? -1.925 -9.992 12.266 1 92.06 91 PRO A O 1
ATOM 715 N N . GLN A 1 92 ? -0.377 -11 13.5 1 79.19 92 GLN A N 1
ATOM 716 C CA . GLN A 1 92 ? -1.065 -12.281 13.617 1 79.19 92 GLN A CA 1
ATOM 717 C C . GLN A 1 92 ? -2.051 -12.273 14.781 1 79.19 92 GLN A C 1
ATOM 719 O O . GLN A 1 92 ? -1.793 -11.656 15.82 1 79.19 92 GLN A O 1
ATOM 724 N N . GLU A 1 93 ? -3.271 -12.328 14.516 1 62.66 93 GLU A N 1
ATOM 725 C CA . GLU A 1 93 ? -4.176 -12.406 15.656 1 62.66 93 GLU A CA 1
ATOM 726 C C . GLU A 1 93 ? -3.66 -13.383 16.703 1 62.66 93 GLU A C 1
ATOM 728 O O . GLU A 1 93 ? -3.219 -14.484 16.375 1 62.66 93 GLU A O 1
ATOM 733 N N . SER A 1 94 ? -3.051 -12.82 17.797 1 45.16 94 SER A N 1
ATOM 734 C CA . SER A 1 94 ? -2.836 -13.711 18.938 1 45.16 94 SER A CA 1
ATOM 735 C C . SER A 1 94 ? -4.133 -14.406 19.344 1 45.16 94 SER A C 1
ATOM 737 O O . SER A 1 94 ? -5.215 -13.828 19.234 1 45.16 94 SER A O 1
ATOM 739 N N . MET B 1 1 ? 18.641 -2.412 0.235 1 94.19 1 MET B N 1
ATOM 740 C CA . MET B 1 1 ? 17.328 -2.955 -0.076 1 94.19 1 MET B CA 1
ATOM 741 C C . MET B 1 1 ? 16.266 -1.858 -0.06 1 94.19 1 MET B C 1
ATOM 743 O O . MET B 1 1 ? 16.391 -0.889 0.692 1 94.19 1 MET B O 1
ATOM 747 N N . ALA B 1 2 ? 15.352 -1.989 -1.025 1 97.81 2 ALA B N 1
ATOM 748 C CA . ALA B 1 2 ? 14.273 -1.016 -1.165 1 97.81 2 ALA B CA 1
ATOM 749 C C . ALA B 1 2 ? 12.906 -1.688 -1.054 1 97.81 2 ALA B C 1
ATOM 751 O O . ALA B 1 2 ? 12.805 -2.914 -1.136 1 97.81 2 ALA B O 1
ATOM 752 N N . TRP B 1 3 ? 11.914 -0.863 -0.727 1 98.75 3 TRP B N 1
ATOM 753 C CA . TRP B 1 3 ? 10.539 -1.337 -0.753 1 98.75 3 TRP B CA 1
ATOM 754 C C . TRP B 1 3 ? 9.812 -0.845 -2.004 1 98.75 3 TRP B C 1
ATOM 756 O O . TRP B 1 3 ? 10.062 0.27 -2.471 1 98.75 3 TRP B O 1
ATOM 766 N N . PHE B 1 4 ? 8.922 -1.677 -2.482 1 98.94 4 PHE B N 1
ATOM 767 C CA . PHE B 1 4 ? 8.141 -1.378 -3.678 1 98.94 4 PHE B CA 1
ATOM 768 C C . PHE B 1 4 ? 6.672 -1.729 -3.469 1 98.94 4 PHE B C 1
ATOM 770 O O . PHE B 1 4 ? 6.355 -2.74 -2.84 1 98.94 4 PHE B O 1
ATOM 777 N N . LEU B 1 5 ? 5.836 -0.934 -4.02 1 98.88 5 LEU B N 1
ATOM 778 C CA . LEU B 1 5 ? 4.418 -1.252 -4.156 1 98.88 5 LEU B CA 1
ATOM 779 C C . LEU B 1 5 ? 4.117 -1.8 -5.551 1 98.88 5 LEU B C 1
ATOM 781 O O . LEU B 1 5 ? 4.465 -1.175 -6.555 1 98.88 5 LEU B O 1
ATOM 785 N N . VAL B 1 6 ? 3.51 -2.904 -5.527 1 98.94 6 VAL B N 1
ATOM 786 C CA . VAL B 1 6 ? 3.066 -3.529 -6.77 1 98.94 6 VAL B CA 1
ATOM 787 C C . VAL B 1 6 ? 1.54 -3.568 -6.812 1 98.94 6 VAL B C 1
ATOM 789 O O . VAL B 1 6 ? 0.9 -4.105 -5.906 1 98.94 6 VAL B O 1
ATOM 792 N N . GLU B 1 7 ? 1.01 -2.977 -7.84 1 98.94 7 GLU B N 1
ATOM 793 C CA . GLU B 1 7 ? -0.433 -3.021 -8.055 1 98.94 7 GLU B CA 1
ATOM 794 C C . GLU B 1 7 ? -0.776 -3.734 -9.359 1 98.94 7 GLU B C 1
ATOM 796 O O . GLU B 1 7 ? -0.144 -3.494 -10.391 1 98.94 7 GLU B O 1
ATOM 801 N N . ILE B 1 8 ? -1.814 -4.547 -9.266 1 98.94 8 ILE B N 1
ATOM 802 C CA . ILE B 1 8 ? -2.242 -5.25 -10.469 1 98.94 8 ILE B CA 1
ATOM 803 C C . ILE B 1 8 ? -3.754 -5.125 -10.633 1 98.94 8 ILE B C 1
ATOM 805 O O . ILE B 1 8 ? -4.477 -4.918 -9.656 1 98.94 8 ILE B O 1
ATOM 809 N N . THR B 1 9 ? -4.18 -5.211 -11.883 1 98.88 9 THR B N 1
ATOM 810 C CA . THR B 1 9 ? -5.586 -5.457 -12.195 1 98.88 9 THR B CA 1
ATOM 811 C C . THR B 1 9 ? -5.773 -6.863 -12.758 1 98.88 9 THR B C 1
ATOM 813 O O . THR B 1 9 ? -4.871 -7.41 -13.391 1 98.88 9 THR B O 1
ATOM 816 N N . TYR B 1 10 ? -6.965 -7.375 -12.531 1 98.88 10 TYR B N 1
ATOM 817 C CA . TYR B 1 10 ? -7.184 -8.789 -12.812 1 98.88 10 TYR B CA 1
ATOM 818 C C . TYR B 1 10 ? -7.746 -8.984 -14.219 1 98.88 10 TYR B C 1
ATOM 820 O O . TYR B 1 10 ? -8.547 -8.172 -14.695 1 98.88 10 TYR B O 1
ATOM 828 N N . VAL B 1 11 ? -7.297 -10.047 -14.867 1 98.75 11 VAL B N 1
ATOM 829 C CA . VAL B 1 11 ? -8.133 -10.727 -15.844 1 98.75 11 VAL B CA 1
ATOM 830 C C . VAL B 1 11 ? -9.125 -11.641 -15.133 1 98.75 11 VAL B C 1
ATOM 832 O O . VAL B 1 11 ? -8.773 -12.75 -14.719 1 98.75 11 VAL B O 1
ATOM 835 N N . GLN B 1 12 ? -10.289 -11.219 -15.125 1 98.31 12 GLN B N 1
ATOM 836 C CA . GLN B 1 12 ? -11.258 -11.773 -14.188 1 98.31 12 GLN B CA 1
ATOM 837 C C . GLN B 1 12 ? -11.508 -13.25 -14.461 1 98.31 12 GLN B C 1
ATOM 839 O O . GLN B 1 12 ? -11.625 -14.047 -13.523 1 98.31 12 GLN B O 1
ATOM 844 N N . GLU B 1 13 ? -11.508 -13.633 -15.688 1 97.62 13 GLU B N 1
ATOM 845 C CA . GLU B 1 13 ? -11.922 -14.977 -16.094 1 97.62 13 GLU B CA 1
ATOM 846 C C . GLU B 1 13 ? -10.906 -16.031 -15.633 1 97.62 13 GLU B C 1
ATOM 848 O O . GLU B 1 13 ? -11.227 -17.219 -15.57 1 97.62 13 GLU B O 1
ATOM 853 N N . LYS B 1 14 ? -9.727 -15.625 -15.273 1 97.81 14 LYS B N 1
ATOM 854 C CA . LYS B 1 14 ? -8.656 -16.562 -14.945 1 97.81 14 LYS B CA 1
ATOM 855 C C . LYS B 1 14 ? -8.383 -16.578 -13.445 1 97.81 14 LYS B C 1
ATOM 857 O O . LYS B 1 14 ? -7.637 -17.422 -12.953 1 97.81 14 LYS B O 1
ATOM 862 N N . LEU B 1 15 ? -8.945 -15.758 -12.727 1 98.25 15 LEU B N 1
ATOM 863 C CA . LEU B 1 15 ? -8.586 -15.43 -11.352 1 98.25 15 LEU B CA 1
ATOM 864 C C . LEU B 1 15 ? -8.789 -16.625 -10.43 1 98.25 15 LEU B C 1
ATOM 866 O O . LEU B 1 15 ? -7.855 -17.078 -9.766 1 98.25 15 LEU B O 1
ATOM 870 N N . ALA B 1 16 ? -9.898 -17.203 -10.375 1 97.38 16 ALA B N 1
ATOM 871 C CA . ALA B 1 16 ? -10.312 -18.203 -9.383 1 97.38 16 ALA B CA 1
ATOM 872 C C . ALA B 1 16 ? -9.398 -19.422 -9.414 1 97.38 16 ALA B C 1
ATOM 874 O O . ALA B 1 16 ? -8.992 -19.922 -8.367 1 97.38 16 ALA B O 1
ATOM 875 N N . ASP B 1 17 ? -9.016 -19.844 -10.555 1 97.69 17 ASP B N 1
ATOM 876 C CA . ASP B 1 17 ? -8.242 -21.078 -10.719 1 97.69 17 ASP B CA 1
ATOM 877 C C . ASP B 1 17 ? -6.801 -20.875 -10.25 1 97.69 17 ASP B C 1
ATOM 879 O O . ASP B 1 17 ? -6.16 -21.812 -9.781 1 97.69 17 ASP B O 1
ATOM 883 N N . VAL B 1 18 ? -6.328 -19.688 -10.336 1 98.75 18 VAL B N 1
ATOM 884 C CA . VAL B 1 18 ? -4.906 -19.438 -10.141 1 98.75 18 VAL B CA 1
ATOM 885 C C . VAL B 1 18 ? -4.66 -18.906 -8.734 1 98.75 18 VAL B C 1
ATOM 887 O O . VAL B 1 18 ? -3.543 -19 -8.219 1 98.75 18 VAL B O 1
ATOM 890 N N . ARG B 1 19 ? -5.672 -18.422 -8.086 1 98.69 19 ARG B N 1
ATOM 891 C CA . ARG B 1 19 ? -5.562 -17.688 -6.832 1 98.69 19 ARG B CA 1
ATOM 892 C C . ARG B 1 19 ? -4.883 -18.547 -5.762 1 98.69 19 ARG B C 1
ATOM 894 O O . ARG B 1 19 ? -4.02 -18.047 -5.031 1 98.69 19 ARG B O 1
ATOM 901 N N . PRO B 1 20 ? -5.199 -19.859 -5.648 1 98.62 20 PRO B N 1
ATOM 902 C CA . PRO B 1 20 ? -4.523 -20.625 -4.598 1 98.62 20 PRO B CA 1
ATOM 903 C C . PRO B 1 20 ? -3.012 -20.688 -4.789 1 98.62 20 PRO B C 1
ATOM 905 O O . PRO B 1 20 ? -2.258 -20.578 -3.816 1 98.62 20 PRO B O 1
ATOM 908 N N . ARG B 1 21 ? -2.49 -20.766 -5.926 1 98.81 21 ARG B N 1
ATOM 909 C CA . ARG B 1 21 ? -1.059 -20.828 -6.195 1 98.81 21 ARG B CA 1
ATOM 910 C C . ARG B 1 21 ? -0.405 -19.453 -5.984 1 98.81 21 ARG B C 1
ATOM 912 O O . ARG B 1 21 ? 0.733 -19.375 -5.52 1 98.81 21 ARG B O 1
ATOM 919 N N . HIS B 1 22 ? -1.106 -18.469 -6.398 1 98.88 22 HIS B N 1
ATOM 920 C CA . HIS B 1 22 ? -0.661 -17.109 -6.109 1 98.88 22 HIS B CA 1
ATOM 921 C C . HIS B 1 22 ? -0.49 -16.891 -4.613 1 98.88 22 HIS B C 1
ATOM 923 O O . HIS B 1 22 ? 0.531 -16.359 -4.172 1 98.88 22 HIS B O 1
ATOM 929 N N . ARG B 1 23 ? -1.446 -17.312 -3.871 1 98.69 23 ARG B N 1
ATOM 930 C CA . ARG B 1 23 ? -1.393 -17.125 -2.424 1 98.69 23 ARG B CA 1
ATOM 931 C C . ARG B 1 23 ? -0.234 -17.922 -1.816 1 98.69 23 ARG B C 1
ATOM 933 O O . ARG B 1 23 ? 0.437 -17.438 -0.901 1 98.69 23 ARG B O 1
ATOM 940 N N . GLU B 1 24 ? -0.017 -19.094 -2.256 1 98.81 24 GLU B N 1
ATOM 941 C CA . GLU B 1 24 ? 1.115 -19.891 -1.785 1 98.81 24 GLU B CA 1
ATOM 942 C C . GLU B 1 24 ? 2.439 -19.203 -2.1 1 98.81 24 GLU B C 1
ATOM 944 O O . GLU B 1 24 ? 3.342 -19.156 -1.261 1 98.81 24 GLU B O 1
ATOM 949 N N . PHE B 1 25 ? 2.508 -18.719 -3.338 1 98.94 25 PHE B N 1
ATOM 950 C CA . PHE B 1 25 ? 3.689 -17.984 -3.768 1 98.94 25 PHE B CA 1
ATOM 951 C C . PHE B 1 25 ? 3.971 -16.812 -2.824 1 98.94 25 PHE B C 1
ATOM 953 O O . PHE B 1 25 ? 5.09 -16.672 -2.324 1 98.94 25 PHE B O 1
ATOM 960 N N . LEU B 1 26 ? 2.934 -16.031 -2.527 1 98.88 26 LEU B N 1
ATOM 961 C CA . LEU B 1 26 ? 3.098 -14.867 -1.651 1 98.88 26 LEU B CA 1
ATOM 962 C C . LEU B 1 26 ? 3.424 -15.305 -0.228 1 98.88 26 LEU B C 1
ATOM 964 O O . LEU B 1 26 ? 4.219 -14.656 0.458 1 98.88 26 LEU B O 1
ATOM 968 N N . SER B 1 27 ? 2.801 -16.391 0.174 1 98.62 27 SER B N 1
ATOM 969 C CA . SER B 1 27 ? 3.035 -16.875 1.531 1 98.62 27 SER B CA 1
ATOM 970 C C . SER B 1 27 ? 4.496 -17.266 1.733 1 98.62 27 SER B C 1
ATOM 972 O O . SER B 1 27 ? 5.086 -16.969 2.771 1 98.62 27 SER B O 1
ATOM 974 N N . ARG B 1 28 ? 5.039 -17.938 0.843 1 98.75 28 ARG B N 1
ATOM 975 C CA . ARG B 1 28 ? 6.445 -18.312 0.917 1 98.75 28 ARG B CA 1
ATOM 976 C C . ARG B 1 28 ? 7.34 -17.078 1.016 1 98.75 28 ARG B C 1
ATOM 978 O O . ARG B 1 28 ? 8.281 -17.047 1.813 1 98.75 28 ARG B O 1
ATOM 985 N N . LEU B 1 29 ? 7.082 -16.125 0.238 1 98.88 29 LEU B N 1
ATOM 986 C CA . LEU B 1 29 ? 7.871 -14.891 0.237 1 98.88 29 LEU B CA 1
ATOM 987 C C . LEU B 1 29 ? 7.668 -14.109 1.53 1 98.88 29 LEU B C 1
ATOM 989 O O . LEU B 1 29 ? 8.586 -13.461 2.02 1 98.88 29 LEU B O 1
ATOM 993 N N . ALA B 1 30 ? 6.457 -14.164 2.023 1 98.56 30 ALA B N 1
ATOM 994 C CA . ALA B 1 30 ? 6.188 -13.523 3.309 1 98.56 30 ALA B CA 1
ATOM 995 C C . ALA B 1 30 ? 7.004 -14.164 4.422 1 98.56 30 ALA B C 1
ATOM 997 O O . ALA B 1 30 ? 7.555 -13.469 5.277 1 98.56 30 ALA B O 1
ATOM 998 N N . ASP B 1 31 ? 7.117 -15.445 4.391 1 98.25 31 ASP B N 1
ATOM 999 C CA . ASP B 1 31 ? 7.895 -16.188 5.379 1 98.25 31 ASP B CA 1
ATOM 1000 C C . ASP B 1 31 ? 9.359 -15.773 5.352 1 98.25 31 ASP B C 1
ATOM 1002 O O . ASP B 1 31 ? 10.055 -15.859 6.367 1 98.25 31 ASP B O 1
ATOM 1006 N N . GLN B 1 32 ? 9.797 -15.328 4.266 1 98.12 32 GLN B N 1
ATOM 1007 C CA . GLN B 1 32 ? 11.18 -14.914 4.09 1 98.12 32 GLN B CA 1
ATOM 1008 C C . GLN B 1 32 ? 11.352 -13.422 4.367 1 98.12 32 GLN B C 1
ATOM 1010 O O . GLN B 1 32 ? 12.453 -12.883 4.234 1 98.12 32 GLN B O 1
ATOM 1015 N N . GLY B 1 33 ? 10.281 -12.727 4.594 1 97.5 33 GLY B N 1
ATOM 1016 C CA . GLY B 1 33 ? 10.328 -11.297 4.855 1 97.5 33 GLY B CA 1
ATOM 1017 C C . GLY B 1 33 ? 10.359 -10.461 3.59 1 97.5 33 GLY B C 1
ATOM 1018 O O . GLY B 1 33 ? 10.586 -9.25 3.646 1 97.5 33 GLY B O 1
ATOM 1019 N N . VAL B 1 34 ? 10.141 -11.031 2.482 1 98.75 34 VAL B N 1
ATOM 1020 C CA . VAL B 1 34 ? 10.195 -10.336 1.198 1 98.75 34 VAL B CA 1
ATOM 1021 C C . VAL B 1 34 ? 8.883 -9.602 0.954 1 98.75 34 VAL B C 1
ATOM 1023 O O . VAL B 1 34 ? 8.883 -8.469 0.459 1 98.75 34 VAL B O 1
ATOM 1026 N N . VAL B 1 35 ? 7.762 -10.281 1.27 1 98.88 35 VAL B N 1
ATOM 1027 C CA . VAL B 1 35 ? 6.457 -9.633 1.207 1 98.88 35 VAL B CA 1
ATOM 1028 C C . VAL B 1 35 ? 6.07 -9.109 2.59 1 98.88 35 VAL B C 1
ATOM 1030 O O . VAL B 1 35 ? 5.914 -9.891 3.533 1 98.88 35 VAL B O 1
ATOM 1033 N N . ALA B 1 36 ? 5.918 -7.832 2.674 1 98.56 36 ALA B N 1
ATOM 1034 C CA . ALA B 1 36 ? 5.543 -7.227 3.947 1 98.56 36 ALA B CA 1
ATOM 1035 C C . ALA B 1 36 ? 4.031 -7.227 4.133 1 98.56 36 ALA B C 1
ATOM 1037 O O . ALA B 1 36 ? 3.535 -7.332 5.258 1 98.56 36 ALA B O 1
ATOM 1038 N N . LEU B 1 37 ? 3.344 -7.066 3.014 1 98.12 37 LEU B N 1
ATOM 1039 C CA . LEU B 1 37 ? 1.885 -7.039 3.025 1 98.12 37 LEU B CA 1
ATOM 1040 C C . LEU B 1 37 ? 1.328 -7.199 1.614 1 98.12 37 LEU B C 1
ATOM 1042 O O . LEU B 1 37 ? 1.966 -6.789 0.641 1 98.12 37 LEU B O 1
ATOM 1046 N N . GLY B 1 38 ? 0.077 -7.711 1.552 1 98.62 38 GLY B N 1
ATOM 1047 C CA . GLY B 1 38 ? -0.635 -7.832 0.289 1 98.62 38 GLY B CA 1
ATOM 1048 C C . GLY B 1 38 ? -2.082 -8.25 0.458 1 98.62 38 GLY B C 1
ATOM 1049 O O . GLY B 1 38 ? -2.445 -8.859 1.469 1 98.62 38 GLY B O 1
ATOM 1050 N N . GLY B 1 39 ? -2.824 -8.008 -0.55 1 98.75 39 GLY B N 1
ATOM 1051 C CA . GLY B 1 39 ? -4.23 -8.375 -0.544 1 98.75 39 GLY B CA 1
ATOM 1052 C C . GLY B 1 39 ? -5.016 -7.75 -1.681 1 98.75 39 GLY B C 1
ATOM 1053 O O . GLY B 1 39 ? -4.48 -6.945 -2.443 1 98.75 39 GLY B O 1
ATOM 1054 N N . PRO B 1 40 ? -6.215 -8.164 -1.767 1 98.81 40 PRO B N 1
ATOM 1055 C CA . PRO B 1 40 ? -7.078 -7.66 -2.838 1 98.81 40 PRO B CA 1
ATOM 1056 C C . PRO B 1 40 ? -7.703 -6.309 -2.504 1 98.81 40 PRO B C 1
ATOM 1058 O O . PRO B 1 40 ? -7.836 -5.957 -1.329 1 98.81 40 PRO B O 1
ATOM 1061 N N . LEU B 1 41 ? -8.07 -5.555 -3.594 1 98.75 41 LEU B N 1
ATOM 1062 C CA . LEU B 1 41 ? -8.938 -4.387 -3.457 1 98.75 41 LEU B CA 1
ATOM 1063 C C . LEU B 1 41 ? -10.375 -4.809 -3.207 1 98.75 41 LEU B C 1
ATOM 1065 O O . LEU B 1 41 ? -10.828 -5.84 -3.713 1 98.75 41 LEU B O 1
ATOM 1069 N N . GLY B 1 42 ? -11.07 -3.996 -2.498 1 98.31 42 GLY B N 1
ATOM 1070 C CA . GLY B 1 42 ? -12.422 -4.324 -2.076 1 98.31 42 GLY B CA 1
ATOM 1071 C C . GLY B 1 42 ? -13.391 -4.441 -3.232 1 98.31 42 GLY B C 1
ATOM 1072 O O . GLY B 1 42 ? -14.414 -5.133 -3.127 1 98.31 42 GLY B O 1
ATOM 1073 N N . ASP B 1 43 ? -13.016 -3.766 -4.312 1 98.12 43 ASP B N 1
ATOM 1074 C CA . ASP B 1 43 ? -13.945 -3.768 -5.441 1 98.12 43 ASP B CA 1
ATOM 1075 C C . ASP B 1 43 ? -13.68 -4.949 -6.367 1 98.12 43 ASP B C 1
ATOM 1077 O O . ASP B 1 43 ? -14.32 -5.086 -7.41 1 98.12 43 ASP B O 1
ATOM 1081 N N . GLY B 1 44 ? -12.68 -5.715 -6.035 1 98.19 44 GLY B N 1
ATOM 1082 C CA . GLY B 1 44 ? -12.406 -6.945 -6.758 1 98.19 44 GLY B CA 1
ATOM 1083 C C . GLY B 1 44 ? -11.641 -6.723 -8.047 1 98.19 44 GLY B C 1
ATOM 1084 O O . GLY B 1 44 ? -11.406 -7.664 -8.812 1 98.19 44 GLY B O 1
ATOM 1085 N N . SER B 1 45 ? -11.188 -5.523 -8.336 1 98.56 45 SER B N 1
ATOM 1086 C CA . SER B 1 45 ? -10.594 -5.199 -9.625 1 98.56 45 SER B CA 1
ATOM 1087 C C . SER B 1 45 ? -9.141 -5.641 -9.703 1 98.56 45 SER B C 1
ATOM 1089 O O . SER B 1 45 ? -8.578 -5.781 -10.789 1 98.56 45 SER B O 1
ATOM 1091 N N . GLY B 1 46 ? -8.5 -5.789 -8.562 1 98.81 46 GLY B N 1
ATOM 1092 C CA . GLY B 1 46 ? -7.074 -6.074 -8.523 1 98.81 46 GLY B CA 1
ATOM 1093 C C . GLY B 1 46 ? -6.547 -6.242 -7.109 1 98.81 46 GLY B C 1
ATOM 1094 O O . GLY B 1 46 ? -7.297 -6.605 -6.199 1 98.81 46 GLY B O 1
ATOM 1095 N N . GLY B 1 47 ? -5.234 -6.152 -6.973 1 98.88 47 GLY B N 1
ATOM 1096 C CA . GLY B 1 47 ? -4.566 -6.301 -5.691 1 98.88 47 GLY B CA 1
ATOM 1097 C C . GLY B 1 47 ? -3.309 -5.461 -5.574 1 98.88 47 GLY B C 1
ATOM 1098 O O . GLY B 1 47 ? -2.826 -4.914 -6.566 1 98.88 47 GLY B O 1
ATOM 1099 N N . ILE B 1 48 ? -2.893 -5.293 -4.375 1 98.88 48 ILE B N 1
ATOM 1100 C CA . ILE B 1 48 ? -1.683 -4.547 -4.047 1 98.88 48 ILE B CA 1
ATOM 1101 C C . ILE B 1 48 ? -0.807 -5.371 -3.107 1 98.88 48 ILE B C 1
ATOM 1103 O O . ILE B 1 48 ? -1.315 -6.055 -2.215 1 98.88 48 ILE B O 1
ATOM 1107 N N . SER B 1 49 ? 0.444 -5.293 -3.311 1 98.94 49 SER B N 1
ATOM 1108 C CA . SER B 1 49 ? 1.425 -5.918 -2.43 1 98.94 49 SER B CA 1
ATOM 1109 C C . SER B 1 49 ? 2.668 -5.047 -2.281 1 98.94 49 SER B C 1
ATOM 1111 O O . SER B 1 49 ? 2.98 -4.246 -3.164 1 98.94 49 SER B O 1
ATOM 1113 N N . MET B 1 50 ? 3.316 -5.199 -1.214 1 98.88 50 MET B N 1
ATOM 1114 C CA . MET B 1 50 ? 4.57 -4.5 -0.937 1 98.88 50 MET B CA 1
ATOM 1115 C C . MET B 1 50 ? 5.715 -5.492 -0.77 1 98.88 50 MET B C 1
ATOM 1117 O O . MET B 1 50 ? 5.637 -6.41 0.046 1 98.88 50 MET B O 1
ATOM 1121 N N . TYR B 1 51 ? 6.754 -5.25 -1.497 1 98.88 51 TYR B N 1
ATOM 1122 C CA . TYR B 1 51 ? 7.902 -6.152 -1.55 1 98.88 51 TYR B CA 1
ATOM 1123 C C . TYR B 1 51 ? 9.18 -5.426 -1.156 1 98.88 51 TYR B C 1
ATOM 1125 O O . TYR B 1 51 ? 9.359 -4.246 -1.464 1 98.88 51 TYR B O 1
ATOM 1133 N N . ARG B 1 52 ? 10.078 -6.195 -0.582 1 98.62 52 ARG B N 1
ATOM 1134 C CA . ARG B 1 52 ? 11.461 -5.754 -0.422 1 98.62 52 ARG B CA 1
ATOM 1135 C C . ARG B 1 52 ? 12.367 -6.398 -1.467 1 98.62 52 ARG B C 1
ATOM 1137 O O . ARG B 1 52 ? 12.281 -7.602 -1.712 1 98.62 52 ARG B O 1
ATOM 1144 N N . ALA B 1 53 ? 13.219 -5.656 -2.117 1 98.75 53 ALA B N 1
ATOM 1145 C CA . ALA B 1 53 ? 14.188 -6.16 -3.086 1 98.75 53 ALA B CA 1
ATOM 1146 C C . ALA B 1 53 ? 15.391 -5.227 -3.189 1 98.75 53 ALA B C 1
ATOM 1148 O O . ALA B 1 53 ? 15.352 -4.09 -2.715 1 98.75 53 ALA B O 1
ATOM 1149 N N . ALA B 1 54 ? 16.453 -5.734 -3.836 1 98.62 54 ALA B N 1
ATOM 1150 C CA . ALA B 1 54 ? 17.656 -4.926 -3.988 1 98.62 54 ALA B CA 1
ATOM 1151 C C . ALA B 1 54 ? 17.391 -3.705 -4.863 1 98.62 54 ALA B C 1
ATOM 1153 O O . ALA B 1 54 ? 17.938 -2.623 -4.609 1 98.62 54 ALA B O 1
ATOM 1154 N N . ASP B 1 55 ? 16.672 -3.881 -5.914 1 98.38 55 ASP B N 1
ATOM 1155 C CA . ASP B 1 55 ? 16.25 -2.848 -6.848 1 98.38 55 ASP B CA 1
ATOM 1156 C C . ASP B 1 55 ? 15.055 -3.322 -7.68 1 98.38 55 ASP B C 1
ATOM 1158 O O . ASP B 1 55 ? 14.531 -4.414 -7.453 1 98.38 55 ASP B O 1
ATOM 1162 N N . GLU B 1 56 ? 14.641 -2.459 -8.586 1 98.44 56 GLU B N 1
ATOM 1163 C CA . GLU B 1 56 ? 13.461 -2.787 -9.375 1 98.44 56 GLU B CA 1
ATOM 1164 C C . GLU B 1 56 ? 13.703 -4.012 -10.25 1 98.44 56 GLU B C 1
ATOM 1166 O O . GLU B 1 56 ? 12.805 -4.84 -10.43 1 98.44 56 GLU B O 1
ATOM 1171 N N . THR B 1 57 ? 14.891 -4.113 -10.852 1 98.62 57 THR B N 1
ATOM 1172 C CA . THR B 1 57 ? 15.211 -5.258 -11.695 1 98.62 57 THR B CA 1
ATOM 1173 C C . THR B 1 57 ? 15.109 -6.559 -10.906 1 98.62 57 THR B C 1
ATOM 1175 O O . THR B 1 57 ? 14.508 -7.527 -11.367 1 98.62 57 THR B O 1
ATOM 1178 N N . ALA B 1 58 ? 15.641 -6.613 -9.703 1 98.81 58 ALA B N 1
ATOM 1179 C CA . ALA B 1 58 ? 15.555 -7.781 -8.828 1 98.81 58 ALA B CA 1
ATOM 1180 C C . ALA B 1 58 ? 14.109 -8.102 -8.477 1 98.81 58 ALA B C 1
ATOM 1182 O O . ALA B 1 58 ? 13.719 -9.266 -8.43 1 98.81 58 ALA B O 1
ATOM 1183 N N . LEU B 1 59 ? 13.336 -7.082 -8.266 1 98.88 59 LEU B N 1
ATOM 1184 C CA . LEU B 1 59 ? 11.93 -7.297 -7.945 1 98.88 59 LEU B CA 1
ATOM 1185 C C . LEU B 1 59 ? 11.203 -7.953 -9.109 1 98.88 59 LEU B C 1
ATOM 1187 O O . LEU B 1 59 ? 10.414 -8.883 -8.914 1 98.88 59 LEU B O 1
ATOM 1191 N N . LEU B 1 60 ? 11.469 -7.434 -10.297 1 98.75 60 LEU B N 1
ATOM 1192 C CA . LEU B 1 60 ? 10.797 -7.988 -11.469 1 98.75 60 LEU B CA 1
ATOM 1193 C C . LEU B 1 60 ? 11.117 -9.469 -11.633 1 98.75 60 LEU B C 1
ATOM 1195 O O . LEU B 1 60 ? 10.25 -10.258 -12 1 98.75 60 LEU B O 1
ATOM 1199 N N . GLU B 1 61 ? 12.32 -9.82 -11.32 1 98.75 61 GLU B N 1
ATOM 1200 C CA . GLU B 1 61 ? 12.695 -11.227 -11.375 1 98.75 61 GLU B CA 1
ATOM 1201 C C . GLU B 1 61 ? 11.859 -12.062 -10.406 1 98.75 61 GLU B C 1
ATOM 1203 O O . GLU B 1 61 ? 11.523 -13.211 -10.703 1 98.75 61 GLU B O 1
ATOM 1208 N N . ILE B 1 62 ? 11.555 -11.539 -9.336 1 98.88 62 ILE B N 1
ATOM 1209 C CA . ILE B 1 62 ? 10.758 -12.234 -8.328 1 98.88 62 ILE B CA 1
ATOM 1210 C C . ILE B 1 62 ? 9.305 -12.312 -8.781 1 98.88 62 ILE B C 1
ATOM 1212 O O . ILE B 1 62 ? 8.742 -13.406 -8.898 1 98.88 62 ILE B O 1
ATOM 1216 N N . ILE B 1 63 ? 8.695 -11.195 -9.164 1 98.88 63 ILE B N 1
ATOM 1217 C CA . ILE B 1 63 ? 7.25 -11.172 -9.344 1 98.88 63 ILE B CA 1
ATOM 1218 C C . ILE B 1 63 ? 6.891 -11.742 -10.711 1 98.88 63 ILE B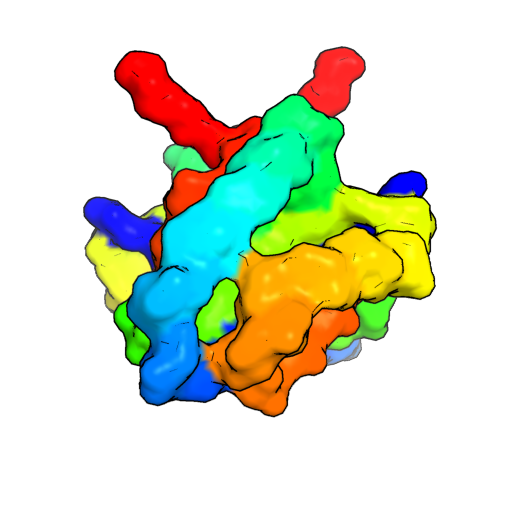 C 1
ATOM 1220 O O . ILE B 1 63 ? 5.734 -12.07 -10.977 1 98.88 63 ILE B O 1
ATOM 1224 N N . ASP B 1 64 ? 7.867 -11.828 -11.586 1 98.88 64 ASP B N 1
ATOM 1225 C CA . ASP B 1 64 ? 7.633 -12.516 -12.859 1 98.88 64 ASP B CA 1
ATOM 1226 C C . ASP B 1 64 ? 7.457 -14.016 -12.648 1 98.88 64 ASP B C 1
ATOM 1228 O O . ASP B 1 64 ? 7.02 -14.727 -13.555 1 98.88 64 ASP B O 1
ATOM 1232 N N . GLN B 1 65 ? 7.715 -14.492 -11.445 1 98.88 65 GLN B N 1
ATOM 1233 C CA . GLN B 1 65 ? 7.504 -15.898 -11.109 1 98.88 65 GLN B CA 1
ATOM 1234 C C . GLN B 1 65 ? 6.141 -16.109 -10.461 1 98.88 65 GLN B C 1
ATOM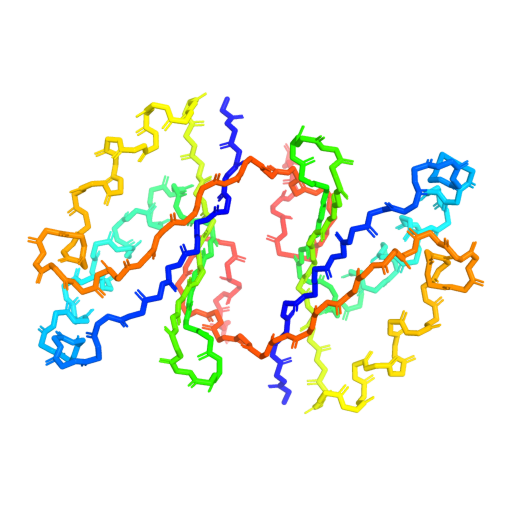 1236 O O . GLN B 1 65 ? 5.754 -17.25 -10.188 1 98.88 65 GLN B O 1
ATOM 1241 N N . ASP B 1 66 ? 5.383 -15.141 -10.234 1 98.94 66 ASP B N 1
ATOM 1242 C CA . ASP B 1 66 ? 4.051 -15.234 -9.641 1 98.94 66 ASP B CA 1
ATOM 1243 C C . ASP B 1 66 ? 3.094 -15.984 -10.57 1 98.94 66 ASP B C 1
ATOM 1245 O O . ASP B 1 66 ? 2.926 -15.602 -11.734 1 98.94 66 ASP B O 1
ATOM 1249 N N . PRO B 1 67 ? 2.377 -16.969 -10.086 1 98.94 67 PRO B N 1
ATOM 1250 C CA . PRO B 1 67 ? 1.392 -17.672 -10.914 1 98.94 67 PRO B CA 1
ATOM 1251 C C . PRO B 1 67 ? 0.42 -16.719 -11.602 1 98.94 67 PRO B C 1
ATOM 1253 O O . PRO B 1 67 ? -0.015 -16.984 -12.727 1 98.94 67 PRO B O 1
ATOM 1256 N N . TYR B 1 68 ? 0.01 -15.562 -10.992 1 98.94 68 TYR B N 1
ATOM 1257 C CA . TYR B 1 68 ? -0.839 -14.578 -11.656 1 98.94 68 TYR B CA 1
ATOM 1258 C C . TYR B 1 68 ? -0.189 -14.062 -12.938 1 98.94 68 TYR B C 1
ATOM 1260 O O . TYR B 1 68 ? -0.868 -13.859 -13.945 1 98.94 68 TYR B O 1
ATOM 1268 N N . HIS B 1 69 ? 1.095 -13.805 -12.859 1 98.88 69 HIS B N 1
ATOM 1269 C CA . HIS B 1 69 ? 1.812 -13.336 -14.039 1 98.88 69 HIS B CA 1
ATOM 1270 C C . HIS B 1 69 ? 1.993 -14.453 -15.062 1 98.88 69 HIS B C 1
ATOM 1272 O O . HIS B 1 69 ? 1.673 -14.289 -16.234 1 98.88 69 HIS B O 1
ATOM 1278 N N . LEU B 1 70 ? 2.402 -15.617 -14.594 1 98.88 70 LEU B N 1
ATOM 1279 C CA . LEU B 1 70 ? 2.74 -16.75 -15.461 1 98.88 70 LEU B CA 1
ATOM 1280 C C . LEU B 1 70 ? 1.504 -17.25 -16.188 1 98.88 70 LEU B C 1
ATOM 1282 O O . LEU B 1 70 ? 1.596 -17.688 -17.344 1 98.88 70 LEU B O 1
ATOM 1286 N N . GLU B 1 71 ? 0.337 -17.125 -15.562 1 98.75 71 GLU B N 1
ATOM 1287 C CA . GLU B 1 71 ? -0.852 -17.766 -16.125 1 98.75 71 GLU B CA 1
ATOM 1288 C C . GLU B 1 71 ? -1.837 -16.719 -16.656 1 98.75 71 GLU B C 1
ATOM 1290 O O . GLU B 1 71 ? -3 -17.047 -16.906 1 98.75 71 GLU B O 1
ATOM 1295 N N . GLY B 1 72 ? -1.415 -15.461 -16.719 1 98.56 72 GLY B N 1
ATOM 1296 C CA . GLY B 1 72 ? -2.119 -14.438 -17.484 1 98.56 72 GLY B CA 1
ATOM 1297 C C . GLY B 1 72 ? -3.256 -13.805 -16.703 1 98.56 72 GLY B C 1
ATOM 1298 O O . GLY B 1 72 ? -4.266 -13.406 -17.297 1 98.56 72 GLY B O 1
ATOM 1299 N N . VAL B 1 73 ? -3.199 -13.75 -15.438 1 98.88 73 VAL B N 1
ATOM 1300 C CA . VAL B 1 73 ? -4.234 -13.141 -14.609 1 98.88 73 VAL B CA 1
ATOM 1301 C C . VAL B 1 73 ? -4.004 -11.633 -14.523 1 98.88 73 VAL B C 1
ATOM 1303 O O . VAL B 1 73 ? -4.926 -10.875 -14.227 1 98.88 73 VAL B O 1
ATOM 1306 N N . VAL B 1 74 ? -2.805 -11.172 -14.766 1 98.88 74 VAL B N 1
ATOM 1307 C CA . VAL B 1 74 ? -2.453 -9.766 -14.617 1 98.88 74 VAL B CA 1
ATOM 1308 C C . VAL B 1 74 ? -2.775 -9.016 -15.906 1 98.88 74 VAL B C 1
ATOM 1310 O O . VAL B 1 74 ? -2.086 -9.18 -16.922 1 98.88 74 VAL B O 1
ATOM 1313 N N . ALA B 1 75 ? -3.764 -8.195 -15.852 1 98.88 75 ALA B N 1
ATOM 1314 C CA . ALA B 1 75 ? -4.109 -7.348 -16.984 1 98.88 75 ALA B CA 1
ATOM 1315 C C . ALA B 1 75 ? -3.18 -6.141 -17.078 1 98.88 75 ALA B C 1
ATOM 1317 O O . ALA B 1 75 ? -2.779 -5.734 -18.172 1 98.88 75 ALA B O 1
ATOM 1318 N N . LYS B 1 76 ? -2.906 -5.523 -16 1 98.81 76 LYS B N 1
ATOM 1319 C CA . LYS B 1 76 ? -1.972 -4.414 -15.844 1 98.81 76 LYS B CA 1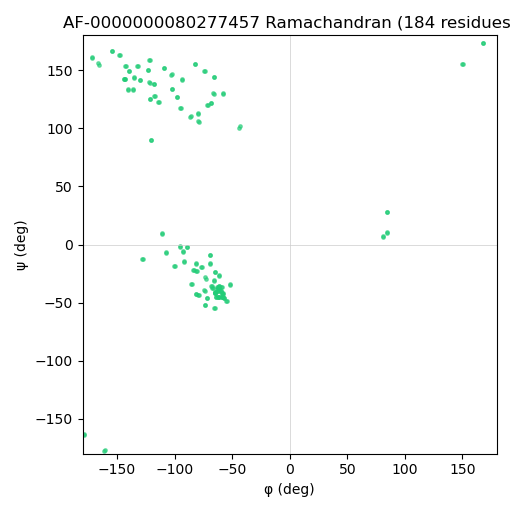
ATOM 1320 C C . LYS B 1 76 ? -1.173 -4.547 -14.555 1 98.81 76 LYS B C 1
ATOM 1322 O O . LYS B 1 76 ? -1.666 -5.102 -13.57 1 98.81 76 LYS B O 1
ATOM 1327 N N . ARG B 1 77 ? 0.023 -4.066 -14.57 1 98.88 77 ARG B N 1
ATOM 1328 C CA . ARG B 1 77 ? 0.883 -4.07 -13.391 1 98.88 77 ARG B CA 1
ATOM 1329 C C . ARG B 1 77 ? 1.675 -2.771 -13.289 1 98.88 77 ARG B C 1
ATOM 1331 O O . ARG B 1 77 ? 2.223 -2.291 -14.281 1 98.88 77 ARG B O 1
ATOM 1338 N N . THR B 1 78 ? 1.716 -2.172 -12.141 1 98.62 78 THR B N 1
ATOM 1339 C CA . THR B 1 78 ? 2.578 -1.032 -11.852 1 98.62 78 THR B CA 1
ATOM 1340 C C . THR B 1 78 ? 3.504 -1.343 -10.68 1 98.62 78 THR B C 1
ATOM 1342 O O . THR B 1 78 ? 3.1 -2.006 -9.719 1 98.62 78 THR B O 1
ATOM 1345 N N . VAL B 1 79 ? 4.695 -0.928 -10.805 1 98.81 79 VAL B N 1
ATOM 1346 C CA . VAL B 1 79 ? 5.719 -1.054 -9.773 1 98.81 79 VAL B CA 1
ATOM 1347 C C . VAL B 1 79 ? 6.25 0.329 -9.398 1 98.81 79 VAL B C 1
ATOM 1349 O O . VAL B 1 79 ? 6.711 1.079 -10.258 1 98.81 79 VAL B O 1
ATOM 1352 N N . ARG B 1 80 ? 6.211 0.688 -8.141 1 98.81 80 ARG B N 1
ATOM 1353 C CA . ARG B 1 80 ? 6.688 1.986 -7.672 1 98.81 80 ARG B CA 1
ATOM 1354 C C . ARG B 1 80 ? 7.523 1.84 -6.402 1 98.81 80 ARG B C 1
ATOM 1356 O O . ARG B 1 80 ? 7.125 1.137 -5.473 1 98.81 80 ARG B O 1
ATOM 1363 N N . GLU B 1 81 ? 8.602 2.488 -6.422 1 98.88 81 GLU B N 1
ATOM 1364 C CA . GLU B 1 81 ? 9.375 2.529 -5.184 1 98.88 81 GLU B CA 1
ATOM 1365 C C . GLU B 1 81 ? 8.625 3.295 -4.094 1 98.88 81 GLU B C 1
ATOM 1367 O O . GLU B 1 81 ? 7.941 4.281 -4.375 1 98.88 81 GLU B O 1
ATOM 1372 N N . PHE B 1 82 ? 8.773 2.836 -2.922 1 98.75 82 PHE B N 1
ATOM 1373 C CA . PHE B 1 82 ? 8.031 3.336 -1.768 1 98.75 82 PHE B CA 1
ATOM 1374 C C . PHE B 1 82 ? 8.906 3.334 -0.521 1 98.75 82 PHE B C 1
ATOM 1376 O O . PHE B 1 82 ? 9.711 2.422 -0.322 1 98.75 82 PHE B O 1
ATOM 1383 N N . LYS B 1 83 ? 8.742 4.336 0.285 1 98.19 83 LYS B N 1
ATOM 1384 C CA . LYS B 1 83 ? 9.492 4.445 1.534 1 98.19 83 LYS B CA 1
ATOM 1385 C C . LYS B 1 83 ? 8.555 4.484 2.736 1 98.19 83 LYS B C 1
ATOM 1387 O O . LYS B 1 83 ? 8.164 5.562 3.191 1 98.19 83 LYS B O 1
ATOM 1392 N N . PRO B 1 84 ? 8.266 3.314 3.248 1 98.06 84 PRO B N 1
ATOM 1393 C CA . PRO B 1 84 ? 7.438 3.303 4.457 1 98.06 84 PRO B CA 1
ATOM 1394 C C . PRO B 1 84 ? 8.164 3.871 5.676 1 98.06 84 PRO B C 1
ATOM 1396 O O . PRO B 1 84 ? 9.164 3.305 6.121 1 98.06 84 PRO B O 1
ATOM 1399 N N . VAL B 1 85 ? 7.637 4.922 6.312 1 97.56 85 VAL B N 1
ATOM 1400 C CA . VAL B 1 85 ? 8.398 5.582 7.363 1 97.56 85 VAL B CA 1
ATOM 1401 C C . VAL B 1 85 ? 7.559 5.684 8.633 1 97.56 85 VAL B C 1
ATOM 1403 O O . VAL B 1 85 ? 8.086 5.957 9.719 1 97.56 85 VAL B O 1
ATOM 1406 N N . ILE B 1 86 ? 6.281 5.434 8.547 1 98 86 ILE B N 1
ATOM 1407 C CA . ILE B 1 86 ? 5.414 5.582 9.711 1 98 86 ILE B CA 1
ATOM 1408 C C . ILE B 1 86 ? 4.352 4.488 9.703 1 98 86 ILE B C 1
ATOM 1410 O O . ILE B 1 86 ? 3.777 4.172 8.656 1 98 86 ILE B O 1
ATOM 1414 N N . GLY B 1 87 ? 4.027 3.99 10.82 1 98.25 87 GLY B N 1
ATOM 1415 C CA . GLY B 1 87 ? 2.918 3.055 10.906 1 98.25 87 GLY B CA 1
ATOM 1416 C C . GLY B 1 87 ? 3.076 2.043 12.031 1 98.25 87 GLY B C 1
ATOM 1417 O O . GLY B 1 87 ? 4.195 1.633 12.352 1 98.25 87 GLY B O 1
ATOM 1418 N N . SER B 1 88 ? 1.992 1.5 12.516 1 97.81 88 SER B N 1
ATOM 1419 C CA . SER B 1 88 ? 1.988 0.576 13.648 1 97.81 88 SER B CA 1
ATOM 1420 C C . SER B 1 88 ? 2.457 -0.813 13.227 1 97.81 88 SER B C 1
ATOM 1422 O O . SER B 1 88 ? 2.814 -1.636 14.07 1 97.81 88 SER B O 1
ATOM 1424 N N . TRP B 1 89 ? 2.418 -1.106 11.906 1 97.62 89 TRP B N 1
ATOM 1425 C CA . TRP B 1 89 ? 2.809 -2.436 11.453 1 97.62 89 TRP B CA 1
ATOM 1426 C C . TRP B 1 89 ? 4.289 -2.475 11.094 1 97.62 89 TRP B C 1
ATOM 1428 O O . TRP B 1 89 ? 4.852 -3.549 10.867 1 97.62 89 TRP B O 1
ATOM 1438 N N . ILE B 1 90 ? 4.91 -1.32 10.945 1 96.62 90 ILE B N 1
ATOM 1439 C CA . ILE B 1 90 ? 6.305 -1.271 10.531 1 96.62 90 ILE B CA 1
ATOM 1440 C C . ILE B 1 90 ? 7.203 -1.763 11.664 1 96.62 90 ILE B C 1
ATOM 1442 O O . ILE B 1 90 ? 7.191 -1.198 12.758 1 96.62 90 ILE B O 1
ATOM 1446 N N . PRO B 1 91 ? 7.93 -2.811 11.367 1 92 91 PRO B N 1
ATOM 1447 C CA . PRO B 1 91 ? 8.828 -3.287 12.414 1 92 91 PRO B CA 1
ATOM 1448 C C . PRO B 1 91 ? 9.812 -2.217 12.875 1 92 91 PRO B C 1
ATOM 1450 O O . PRO B 1 91 ? 10.328 -1.448 12.062 1 92 91 PRO B O 1
ATOM 1453 N N . GLN B 1 92 ? 9.906 -1.998 14.172 1 79.06 92 GLN B N 1
ATOM 1454 C CA . GLN B 1 92 ? 10.836 -1.045 14.766 1 79.06 92 GLN B CA 1
ATOM 1455 C C . GLN B 1 92 ? 12.242 -1.63 14.852 1 79.06 92 GLN B C 1
ATOM 1457 O O . GLN B 1 92 ? 12.406 -2.828 15.094 1 79.06 92 GLN B O 1
ATOM 1462 N N . GLU B 1 93 ? 13.141 -1.112 14.133 1 62.59 93 GLU B N 1
ATOM 1463 C CA . GLU B 1 93 ? 14.492 -1.641 14.312 1 62.59 93 GLU B CA 1
ATOM 1464 C C . GLU B 1 93 ? 14.82 -1.82 15.797 1 62.59 93 GLU B C 1
ATOM 1466 O O . GLU B 1 93 ? 14.539 -0.94 16.609 1 62.59 93 GLU B O 1
ATOM 1471 N N . SER B 1 94 ? 14.719 -3.104 16.297 1 45.09 94 SER B N 1
ATOM 1472 C CA . SER B 1 94 ? 15.328 -3.334 17.594 1 45.09 94 SER B CA 1
ATOM 1473 C C . SER B 1 94 ? 16.781 -2.85 17.625 1 45.09 94 SER B C 1
ATOM 1475 O O . SER B 1 94 ? 17.484 -2.914 16.625 1 45.09 94 SER B O 1
#

Radius of gyration: 16.46 Å; Cα contacts (8 Å, |Δi|>4): 397; chains: 2; bounding box: 35×45×36 Å

Secondary structure (DSSP, 8-state):
-EEEEEEEEE-HHHHHHHHHHHHHHHHHHHHTTSEEEEEEBTTSSEEEEEEEESSHHHHHHHHTTSHHHHTT-EEEEEEEEE---B-TTS----/-EEEEEEEEE-HHHHHHHHHHHHHHHHHHHHTTSEEEEEEBTTSSEEEEEEEESSHHHHHHHHTTSHHHHTT-EEEEEEEEE---B-TTS----

pLDDT: mean 97.3, std 6.88, range [45.09, 98.94]

Solvent-accessible surface area (backbone atoms only — not comparable to full-atom values): 9778 Å² total; per-residue (Å²): 116,41,38,31,41,37,38,36,31,54,29,71,94,47,38,80,83,39,45,67,56,32,50,50,53,49,47,56,35,12,75,71,58,30,23,40,35,24,32,42,34,68,84,67,55,28,33,42,36,34,37,52,28,77,41,71,71,56,38,50,64,54,56,61,66,31,46,41,53,71,70,59,18,53,68,45,76,48,78,41,47,35,46,76,76,46,31,59,37,55,81,69,85,125,116,42,39,32,40,36,39,38,30,53,29,71,93,48,38,77,82,40,45,68,56,31,50,51,53,50,47,56,35,12,76,71,57,31,23,39,35,24,32,42,33,67,84,66,55,28,35,41,33,32,35,52,29,76,42,70,72,56,38,48,61,54,55,60,67,31,45,41,54,71,70,60,18,54,66,45,76,48,79,42,48,36,47,77,76,48,32,56,38,55,81,69,85,125

Foldseek 3Di:
DFKKKKKFFWPVVCCPVQVVQLVVLLVVCVVVVQWLDKDADPVRGIMMTMGDDPDPVRVCVSCCPGSCNVVVTGPDMDMDTDDDDDDPSDDDDD/DFKKKKKFFWPVVCCPVQVVQLVVLLVVCVVVVQWLDKDADPVRGIMMTMGDDPDPVRVCVSCCPGSCNVVVTGPDMDMDTDDDDDDPSDDDDD

Nearest PDB structures (foldseek):
  1mwq-assembly1_A  TM=8.739E-01  e=7.997E-08  Haemophilus influenzae
  3zo7-assembly1_E  TM=7.045E-01  e=4.144E-05  Rhodococcus opacus
  3zo7-assembly1_F  TM=7.008E-01  e=8.499E-05  Rhodococcus opacus
  3znj-assembly3_9  TM=7.216E-01  e=2.013E-04  Rhodococcus opacus
  3znj-assembly1_3  TM=6.665E-01  e=1.133E-04  Rhodococcus opacus

InterPro domains:
  IPR005545 YCII-related [PF03795] (11-83)
  IPR011008 Dimeric alpha-beta barrel [SSF54909] (1-85)

Sequence (188 aa):
MAWFLVEITYVQEKLADVRPRHREFLSRLADQGVVALGGPLGDGSGGISMYRAADETALLEIIDQDPYHLEGVVAKRTVREFKPVIGSWIPQESMAWFLVEITYVQEKLADVRPRHREFLSRLADQGVVALGGPLGDGSGGISMYRAADETALLEIIDQDPYHLEGVVAKRTVREFKPVIGSWIPQES

Organism: Amycolatopsis orientalis (NCBI:txid31958)